Protein AF-A0A484WQB3-F1 (afdb_monomer)

pLDDT: mean 88.93, std 16.1, range [31.67, 98.62]

Solvent-accessible surface area (backbone atoms only — not comparable to full-atom values): 18004 Å² total; per-residue (Å²): 109,68,76,50,57,51,41,70,59,85,94,42,77,34,41,10,51,56,56,42,27,30,67,41,59,60,36,59,55,92,72,54,50,72,60,52,47,24,35,58,61,42,14,58,84,36,18,80,66,33,24,57,87,84,29,45,67,56,21,49,54,40,17,39,49,41,45,50,53,38,32,76,69,65,76,40,53,70,70,58,40,56,56,49,58,70,49,73,84,75,60,54,61,93,62,68,57,66,61,68,54,44,41,45,50,50,52,53,52,52,49,47,44,72,76,50,45,74,60,60,76,76,52,80,89,75,81,86,86,74,60,70,33,68,70,56,32,53,54,53,45,49,50,31,54,57,45,46,60,50,52,26,63,78,69,72,45,96,74,79,77,47,59,43,80,41,58,42,92,86,80,61,45,56,28,28,51,31,19,32,39,57,46,76,60,79,67,79,36,36,63,84,67,59,86,70,86,66,67,76,74,55,50,61,51,46,56,50,59,41,52,76,37,69,93,82,29,51,60,79,36,76,35,57,22,58,95,51,76,45,78,44,97,88,71,49,74,50,60,71,60,32,96,86,69,66,69,74,55,54,41,34,45,50,55,35,62,75,68,64,40,44,40,34,50,51,52,52,36,62,74,68,33,64,69,60,39,51,49,49,55,52,48,67,66,42,62,62,57,58,72,76,58,77,72,84,81,76,96,76,88,78,82,85,82,90,131

Foldseek 3Di:
DFAQFQEDDPPDTQGDQQSVCLQWALDGSVPDDLLLVLLSVLCSVPNPCLVCVVCVPSSLVSSLVSLVVCCVVVVDDPVVSVVSSPDGNNTDPRCRRCVDQQLVVVVVVVLCCVPPNCVVVVDPPDDDDALEAPVVAVVVLCCLQPVQVVCCVVVVNPDDWDWDWDADPPLRGTHYIAQISNRSDNDGRCNPPPDDDPPLVLLVLLLVLQVVCVVGADQFDKFAFDWDWDQDPVRDIDTDAFPVNDGPRIDGSNVCSVSSGDRRSVRSDVVSDVVSSVVSVVVVVCVVVVSSVPPDDDPDDDDDDDD

Organism: NCBI:txid69218

Radius of gyration: 30.1 Å; Cα contacts (8 Å, |Δi|>4): 374; chains: 1; bounding box: 77×36×84 Å

Secondary structure (DSSP, 8-state):
--S-EEEEETTEEEESHHHHHHHHHSS-GGG--HHHHHHHHHHTT-TTTT-TTT-HHHHHHHHHHHHHHHHHTTSS-HHHHHHHHHS---PPPTTSSS---HHHHHHHHHHHHHHHGGGGGS-SS--------HHHHHHHHHHHHHHHHHHHHHHT-S-----EEEE-TTT--EEEEE-SSSTT--S--HHHH-----GGGGHHHHHHHHHT-TTT--TT-EEEES---EE-TTS-EE----TT----EEEEHHHHHHTT-HHHHHHHHHHH-HHHHHHHHHHHHHHHHHHTT--------------

Structure (mmCIF, N/CA/C/O backbone):
data_AF-A0A484WQB3-F1
#
_entry.id   AF-A0A484WQB3-F1
#
loop_
_atom_site.group_PDB
_atom_site.id
_atom_site.type_symbol
_atom_site.label_atom_id
_atom_site.label_alt_id
_atom_site.label_comp_id
_atom_site.label_asym_id
_atom_site.label_entity_id
_atom_site.label_seq_id
_atom_site.pdbx_PDB_ins_code
_atom_site.Cartn_x
_atom_site.Cartn_y
_atom_site.Cartn_z
_atom_site.occupancy
_atom_site.B_iso_or_equiv
_atom_site.auth_seq_id
_atom_site.auth_comp_id
_atom_site.auth_asym_id
_atom_site.auth_atom_id
_atom_site.pdbx_PDB_model_num
ATOM 1 N N . MET A 1 1 ? -31.294 3.198 20.940 1.00 77.75 1 MET A N 1
ATOM 2 C CA . MET A 1 1 ? -29.989 2.494 20.883 1.00 77.75 1 MET A CA 1
ATOM 3 C C . MET A 1 1 ? -29.021 3.063 19.841 1.00 77.75 1 MET A C 1
ATOM 5 O O . MET A 1 1 ? -27.829 2.991 20.089 1.00 77.75 1 MET A O 1
ATOM 9 N N . ASN A 1 2 ? -29.477 3.653 18.726 1.00 84.25 2 ASN A N 1
ATOM 10 C CA . ASN A 1 2 ? -28.577 4.067 17.631 1.00 84.25 2 ASN A CA 1
ATOM 11 C C . ASN A 1 2 ? -28.122 5.542 17.655 1.00 84.25 2 ASN A C 1
ATOM 13 O O . ASN A 1 2 ? -27.162 5.882 16.982 1.00 84.25 2 ASN A O 1
ATOM 17 N N . GLU A 1 3 ? -28.755 6.410 18.448 1.00 83.56 3 GLU A N 1
ATOM 18 C CA . GLU A 1 3 ? -28.482 7.866 18.425 1.00 83.56 3 GLU A CA 1
ATOM 19 C C . GLU A 1 3 ? -27.675 8.374 19.627 1.00 83.56 3 GLU A C 1
ATOM 21 O O . GLU A 1 3 ? -27.216 9.520 19.662 1.00 83.56 3 GLU A O 1
ATOM 26 N N . VAL A 1 4 ? -27.518 7.516 20.636 1.00 90.69 4 VAL A N 1
ATOM 27 C CA . VAL A 1 4 ? -26.941 7.883 21.928 1.00 90.69 4 VAL A CA 1
ATOM 28 C C . VAL A 1 4 ? -25.463 8.199 21.759 1.00 90.69 4 VAL A C 1
ATOM 30 O O . VAL A 1 4 ? -24.714 7.370 21.249 1.00 90.69 4 VAL A O 1
ATOM 33 N N . TYR A 1 5 ? -25.044 9.378 22.209 1.00 92.06 5 TYR A N 1
ATOM 34 C CA . TYR A 1 5 ? -23.639 9.766 22.209 1.00 92.06 5 TYR A CA 1
ATOM 35 C C . TYR A 1 5 ? -22.850 8.909 23.204 1.00 92.06 5 TYR A C 1
ATOM 37 O O . TYR A 1 5 ? -23.146 8.903 24.399 1.00 92.06 5 TYR A O 1
ATOM 45 N N . LEU A 1 6 ? -21.860 8.175 22.698 1.00 92.75 6 LEU A N 1
ATOM 46 C CA . LEU A 1 6 ? -21.052 7.228 23.467 1.00 92.75 6 LEU A CA 1
ATOM 47 C C . LEU A 1 6 ? -19.553 7.522 23.381 1.00 92.75 6 LEU A C 1
ATOM 49 O O . LEU A 1 6 ? -18.793 6.962 24.159 1.00 92.75 6 LEU A O 1
ATOM 53 N N . GLY A 1 7 ? -19.103 8.430 22.518 1.00 89.62 7 GLY A N 1
ATOM 54 C CA . GLY A 1 7 ? -17.697 8.813 22.485 1.00 89.62 7 GLY A CA 1
ATOM 55 C C . GLY A 1 7 ? -17.348 9.769 21.359 1.00 89.62 7 GLY A C 1
ATOM 56 O O . GLY A 1 7 ? -18.211 10.232 20.622 1.00 89.62 7 GLY A O 1
ATOM 57 N N . GLN A 1 8 ? -16.053 10.030 21.217 1.00 85.94 8 GLN A N 1
ATOM 58 C CA . GLN A 1 8 ? -15.502 10.922 20.205 1.00 85.94 8 GLN A CA 1
ATOM 59 C C . GLN A 1 8 ? -14.284 10.271 19.548 1.00 85.94 8 GLN A C 1
ATOM 61 O O . GLN A 1 8 ? -13.369 9.831 20.249 1.00 85.94 8 GLN A O 1
ATOM 66 N N . SER A 1 9 ? -14.241 10.280 18.218 1.00 81.19 9 SER A N 1
ATOM 67 C CA . SER A 1 9 ? -13.093 9.868 17.413 1.00 81.19 9 SER A CA 1
ATOM 68 C C . SER A 1 9 ? -12.608 11.032 16.550 1.00 81.19 9 SER A C 1
ATOM 70 O O . SER A 1 9 ? -13.104 11.249 15.445 1.00 81.19 9 SER A O 1
ATOM 72 N N . GLY A 1 10 ? -11.638 11.796 17.064 1.00 76.75 10 GLY A N 1
ATOM 73 C CA . GLY A 1 10 ? -11.209 13.048 16.433 1.00 76.75 10 GLY A CA 1
ATOM 74 C C . GLY A 1 10 ? -12.370 14.040 16.396 1.00 76.75 10 GLY A C 1
ATOM 75 O O . GLY A 1 10 ? -12.970 14.317 17.434 1.00 76.75 10 GLY A O 1
ATOM 76 N N . ASP A 1 11 ? -12.735 14.497 15.205 1.00 75.25 11 ASP A N 1
ATOM 77 C CA . ASP A 1 11 ? -13.852 15.430 15.008 1.00 75.25 11 ASP A CA 1
ATOM 78 C C . ASP A 1 11 ? -15.212 14.725 14.864 1.00 75.25 11 ASP A C 1
ATOM 80 O O . ASP A 1 11 ? -16.251 15.378 14.859 1.00 75.25 11 ASP A O 1
ATOM 84 N N . ASN A 1 12 ? -15.230 13.387 14.808 1.00 79.88 12 ASN A N 1
ATOM 85 C CA . ASN A 1 12 ? -16.455 12.611 14.633 1.00 79.88 12 ASN A CA 1
ATOM 86 C C . ASN A 1 12 ? -17.018 12.101 15.960 1.00 79.88 12 ASN A C 1
ATOM 88 O O . ASN A 1 12 ? -16.314 11.501 16.778 1.00 79.88 12 ASN A O 1
ATOM 92 N N . GLU A 1 13 ? -18.324 12.269 16.132 1.00 87.38 13 GLU A N 1
ATOM 93 C CA . GLU A 1 13 ? -19.065 11.703 17.252 1.00 87.38 13 GLU A CA 1
ATOM 94 C C . GLU A 1 13 ? -19.308 10.204 17.038 1.00 87.38 13 GLU A C 1
ATOM 96 O O . GLU A 1 13 ? -19.758 9.766 15.979 1.00 87.38 13 GLU A O 1
ATOM 101 N N . ILE A 1 14 ? -19.060 9.405 18.071 1.00 89.25 14 ILE A N 1
ATOM 102 C CA . ILE A 1 14 ? -19.426 7.990 18.102 1.00 89.25 14 ILE A CA 1
ATOM 103 C C . ILE A 1 14 ? -20.799 7.888 18.757 1.00 89.25 14 ILE A C 1
ATOM 105 O O . ILE A 1 14 ? -20.938 8.030 19.976 1.00 89.25 14 ILE A O 1
ATOM 109 N N . ARG A 1 15 ? -21.823 7.666 17.929 1.00 91.56 15 ARG A N 1
ATOM 110 C CA . ARG A 1 15 ? -23.211 7.491 18.361 1.00 91.56 15 ARG A CA 1
ATOM 111 C C . ARG A 1 15 ? -23.683 6.062 18.131 1.00 91.56 15 ARG A C 1
ATOM 113 O O . ARG A 1 15 ? -23.347 5.432 17.132 1.00 91.56 15 ARG A O 1
ATOM 120 N N . GLY A 1 16 ? -24.493 5.585 19.065 1.00 93.12 16 GLY A N 1
ATOM 121 C CA . GLY A 1 16 ? -25.144 4.290 19.007 1.00 93.12 16 GLY A CA 1
ATOM 122 C C . GLY A 1 16 ? -24.291 3.128 19.509 1.00 93.12 16 GLY A C 1
ATOM 123 O O . GLY A 1 16 ? -23.074 3.083 19.326 1.00 93.12 16 GLY A O 1
ATOM 124 N N . PHE A 1 17 ? -24.952 2.160 20.146 1.00 94.62 17 PHE A N 1
ATOM 125 C CA . PHE A 1 17 ? -24.290 0.982 20.710 1.00 94.62 17 PHE A CA 1
ATOM 126 C C . PHE A 1 17 ? -23.557 0.125 19.665 1.00 94.62 17 PHE A C 1
ATOM 128 O O . PHE A 1 17 ? -22.433 -0.270 19.968 1.00 94.62 17 PHE A O 1
ATOM 135 N N . PRO A 1 18 ? -24.087 -0.129 18.448 1.00 91.19 18 PRO A N 1
ATOM 136 C CA . PRO A 1 18 ? -23.373 -0.935 17.454 1.00 91.19 18 PRO A CA 1
ATOM 137 C C . PRO A 1 18 ? -21.992 -0.368 17.099 1.00 91.19 18 PRO A C 1
ATOM 139 O O . PRO A 1 18 ? -20.987 -1.073 17.185 1.00 91.19 18 PRO A O 1
ATOM 142 N N . LEU A 1 19 ? -21.919 0.932 16.790 1.00 89.62 19 LEU A N 1
ATOM 143 C CA . LEU A 1 19 ? -20.655 1.588 16.452 1.00 89.62 19 LEU A CA 1
ATOM 144 C C . LEU A 1 19 ? -19.728 1.697 17.667 1.00 89.62 19 LEU A C 1
ATOM 146 O O . LEU A 1 19 ? -18.527 1.487 17.532 1.00 89.62 19 LEU A O 1
ATOM 150 N N . ALA A 1 20 ? -20.266 1.986 18.856 1.00 92.44 20 ALA A N 1
ATOM 151 C CA . ALA A 1 20 ? -19.470 2.044 20.079 1.00 92.44 20 ALA A CA 1
ATOM 152 C C . ALA A 1 20 ? -18.873 0.676 20.459 1.00 92.44 20 ALA A C 1
ATOM 154 O O . ALA A 1 20 ? -17.735 0.619 20.918 1.00 92.44 20 ALA A O 1
ATOM 155 N N . SER A 1 21 ? -19.603 -0.418 20.230 1.00 93.50 21 SER A N 1
ATOM 156 C CA . SER A 1 21 ? -19.135 -1.789 20.495 1.00 93.50 21 SER A CA 1
ATOM 157 C C . SER A 1 21 ? -17.903 -2.112 19.658 1.00 93.50 21 SER A C 1
ATOM 159 O O . SER A 1 21 ? -16.864 -2.504 20.195 1.00 93.50 21 SER A O 1
ATOM 161 N N . LEU A 1 22 ? -17.981 -1.822 18.357 1.00 89.62 22 LEU A N 1
ATOM 162 C CA . LEU A 1 22 ? -16.834 -1.920 17.466 1.00 89.62 22 LEU A CA 1
ATOM 163 C C . LEU A 1 22 ? -15.732 -0.967 17.923 1.00 89.62 22 LEU A C 1
ATOM 165 O O . LEU A 1 22 ? -14.623 -1.405 18.150 1.00 89.62 22 LEU A O 1
ATOM 169 N N . TYR A 1 23 ? -16.021 0.307 18.161 1.00 88.31 23 TYR A N 1
ATOM 170 C CA . TYR A 1 23 ? -15.002 1.305 18.490 1.00 88.31 23 TYR A CA 1
ATOM 171 C C . TYR A 1 23 ? -14.195 1.004 19.768 1.00 88.31 23 TYR A C 1
ATOM 173 O O . TYR A 1 23 ? -12.980 1.210 19.788 1.00 88.31 23 TYR A O 1
ATOM 181 N N . TYR A 1 24 ? -14.847 0.518 20.828 1.00 91.44 24 TYR A N 1
ATOM 182 C CA . TYR A 1 24 ? -14.201 0.261 22.119 1.00 91.44 24 TYR A CA 1
ATOM 183 C C . TYR A 1 24 ? -13.675 -1.168 22.277 1.00 91.44 24 TYR A C 1
ATOM 185 O O . TYR A 1 24 ? -12.684 -1.356 22.984 1.00 91.44 24 TYR A O 1
ATOM 193 N N . PHE A 1 25 ? -14.304 -2.166 21.648 1.00 92.56 25 PHE A N 1
ATOM 194 C CA . PHE A 1 25 ? -14.013 -3.585 21.905 1.00 92.56 25 PHE A CA 1
ATOM 195 C C . PHE A 1 25 ? -13.638 -4.397 20.663 1.00 92.56 25 PHE A C 1
ATOM 197 O O . PHE A 1 25 ? -13.066 -5.478 20.806 1.00 92.56 25 PHE A O 1
ATOM 204 N N . GLY A 1 26 ? -13.926 -3.895 19.459 1.00 88.56 26 GLY A N 1
ATOM 205 C CA . GLY A 1 26 ? -13.679 -4.612 18.202 1.00 88.56 26 GLY A CA 1
ATOM 206 C C . GLY A 1 26 ? -14.582 -5.795 17.976 1.00 88.56 26 GLY A C 1
ATOM 207 O O . GLY A 1 26 ? -14.174 -6.764 17.347 1.00 88.56 26 GLY A O 1
ATOM 208 N N . ARG A 1 27 ? -15.798 -5.717 18.517 1.00 89.94 27 ARG A N 1
ATOM 209 C CA . ARG A 1 27 ? -16.791 -6.778 18.418 1.00 89.94 27 ARG A CA 1
ATOM 210 C C . ARG A 1 27 ? -18.169 -6.202 18.105 1.00 89.94 27 ARG A C 1
ATOM 212 O O . ARG A 1 27 ? -18.460 -5.082 18.544 1.00 89.94 27 ARG A O 1
ATOM 219 N N . PRO A 1 28 ? -19.006 -6.936 17.354 1.00 92.00 28 PRO A N 1
ATOM 220 C CA . PRO A 1 28 ? -20.422 -6.623 17.207 1.00 92.00 28 PRO A CA 1
ATOM 221 C C . PRO A 1 28 ? -21.115 -6.481 18.568 1.00 92.00 28 PRO A C 1
ATOM 223 O O . PRO A 1 28 ? -20.691 -7.077 19.560 1.00 92.00 28 PRO A O 1
ATOM 226 N N . VAL A 1 29 ? -22.189 -5.688 18.627 1.00 94.25 29 VAL A N 1
ATOM 227 C CA . VAL A 1 29 ? -22.922 -5.435 19.883 1.00 94.25 29 VAL A CA 1
ATOM 228 C C . VAL A 1 29 ? -23.528 -6.720 20.458 1.00 94.25 29 VAL A C 1
ATOM 230 O O . VAL A 1 29 ? -23.636 -6.867 21.673 1.00 94.25 29 VAL A O 1
ATOM 233 N N . GLU A 1 30 ? -23.859 -7.667 19.584 1.00 95.00 30 GLU A N 1
ATOM 234 C CA . GLU A 1 30 ? -24.409 -8.985 19.896 1.00 95.00 30 GLU A CA 1
ATOM 235 C C . GLU A 1 30 ? -23.386 -9.914 20.573 1.00 95.00 30 GLU A C 1
ATOM 237 O O . GLU A 1 30 ? -23.772 -10.875 21.232 1.00 95.00 30 GLU A O 1
ATOM 242 N N . GLU A 1 31 ? -22.088 -9.620 20.447 1.00 95.50 31 GLU A N 1
ATOM 243 C CA . GLU A 1 31 ? -20.988 -10.415 21.011 1.00 95.50 31 GLU A CA 1
ATOM 244 C C . GLU A 1 31 ? -20.414 -9.825 22.310 1.00 95.50 31 GLU A C 1
ATOM 246 O O . GLU A 1 31 ? -19.440 -10.349 22.864 1.00 95.50 31 GLU A O 1
ATOM 251 N N . LEU A 1 32 ? -20.976 -8.717 22.804 1.00 96.38 32 LEU A N 1
ATOM 252 C CA . LEU A 1 32 ? -20.476 -8.073 24.014 1.00 96.38 32 LEU A CA 1
ATOM 253 C C . LEU A 1 32 ? -20.779 -8.892 25.266 1.00 96.38 32 LEU A C 1
ATOM 255 O O . LEU A 1 32 ? -21.916 -9.306 25.499 1.00 96.38 32 LEU A O 1
ATOM 259 N N . SER A 1 33 ? -19.779 -9.020 26.140 1.00 96.38 33 SER A N 1
ATOM 260 C CA . SER A 1 33 ? -19.981 -9.557 27.485 1.00 96.38 33 SER A CA 1
ATOM 261 C C . SER A 1 33 ? -20.772 -8.581 28.360 1.00 96.38 33 SER A C 1
ATOM 263 O O . SER A 1 33 ? -20.809 -7.373 28.116 1.00 96.38 33 SER A O 1
ATOM 265 N N . LEU A 1 34 ? -21.383 -9.087 29.434 1.00 96.88 34 LEU A N 1
ATOM 266 C CA . LEU A 1 34 ? -22.225 -8.267 30.307 1.00 96.88 34 LEU A CA 1
ATOM 267 C C . LEU A 1 34 ? -21.462 -7.094 30.956 1.00 96.88 34 LEU A C 1
ATOM 269 O O . LEU A 1 34 ? -22.015 -6.007 31.114 1.00 96.88 34 LEU A O 1
ATOM 273 N N . ASP A 1 35 ? -20.176 -7.267 31.277 1.00 97.50 35 ASP A N 1
ATOM 274 C CA . ASP A 1 35 ? -19.325 -6.186 31.787 1.00 97.50 35 ASP A CA 1
ATOM 275 C C . ASP A 1 35 ? -19.038 -5.096 30.735 1.00 97.50 35 ASP A C 1
ATOM 277 O O . ASP A 1 35 ? -19.009 -3.907 31.069 1.00 97.50 35 ASP A O 1
ATOM 281 N N . GLN A 1 36 ? -18.910 -5.471 29.460 1.00 97.44 36 GLN A N 1
ATOM 282 C CA . GLN A 1 36 ? -18.746 -4.535 28.344 1.00 97.44 36 GLN A CA 1
ATOM 283 C C . GLN A 1 36 ? -20.047 -3.777 28.055 1.00 97.44 36 GLN A C 1
ATOM 285 O O . GLN A 1 36 ? -20.031 -2.556 27.874 1.00 97.44 36 GLN A O 1
ATOM 290 N N . GLN A 1 37 ? -21.186 -4.475 28.088 1.00 97.38 37 GLN A N 1
ATOM 291 C CA . GLN A 1 37 ? -22.514 -3.863 27.982 1.00 97.38 37 GLN A CA 1
ATOM 292 C C . GLN A 1 37 ? -22.736 -2.846 29.112 1.00 97.38 37 GLN A C 1
ATOM 294 O O . GLN A 1 37 ? -23.132 -1.707 28.855 1.00 97.38 37 GLN A O 1
ATOM 299 N N . ALA A 1 38 ? -22.405 -3.217 30.354 1.00 97.62 38 ALA A N 1
ATOM 300 C CA . ALA A 1 38 ? -22.509 -2.337 31.514 1.00 97.62 38 ALA A CA 1
ATOM 301 C C . ALA A 1 38 ? -21.647 -1.072 31.372 1.00 97.62 38 ALA A C 1
ATOM 303 O O . ALA A 1 38 ? -22.072 0.009 31.789 1.00 97.62 38 ALA A O 1
ATOM 304 N N . LEU A 1 39 ? -20.465 -1.174 30.750 1.00 97.88 39 LEU A N 1
ATOM 305 C CA . LEU A 1 39 ? -19.621 -0.013 30.474 1.00 97.88 39 LEU A CA 1
ATOM 306 C C . LEU A 1 39 ? -20.303 0.943 29.486 1.00 97.88 39 LEU A C 1
ATOM 308 O O . LEU A 1 39 ? -20.453 2.126 29.801 1.00 97.88 39 LEU A O 1
ATOM 312 N N . LEU A 1 40 ? -20.764 0.442 28.333 1.00 97.00 40 LEU A N 1
ATOM 313 C CA . LEU A 1 40 ? -21.419 1.279 27.319 1.00 97.00 40 LEU A CA 1
ATOM 314 C C . LEU A 1 40 ? -22.696 1.933 27.858 1.00 97.00 40 LEU A C 1
ATOM 316 O O . LEU A 1 40 ? -22.910 3.127 27.654 1.00 97.00 40 LEU A O 1
ATOM 320 N N . VAL A 1 41 ? -23.519 1.190 28.603 1.00 97.00 41 VAL A N 1
ATOM 321 C CA . VAL A 1 41 ? -24.718 1.738 29.259 1.00 97.00 41 VAL A CA 1
ATOM 322 C C . VAL A 1 41 ? -24.333 2.798 30.295 1.00 97.00 41 VAL A C 1
ATOM 324 O O . VAL A 1 41 ? -24.947 3.864 30.363 1.00 97.00 41 VAL A O 1
ATOM 327 N N . GLY A 1 42 ? -23.279 2.555 31.077 1.00 96.31 42 GLY A N 1
ATOM 328 C CA . GLY A 1 42 ? -22.767 3.504 32.064 1.00 96.31 42 GLY A CA 1
ATOM 329 C C . GLY A 1 42 ? -22.316 4.830 31.449 1.00 96.31 42 GLY A C 1
ATOM 330 O O . GLY A 1 42 ? -22.549 5.890 32.047 1.00 96.31 42 GLY A O 1
ATOM 331 N N . MET A 1 43 ? -21.734 4.768 30.250 1.00 96.06 43 MET A N 1
ATOM 332 C CA . MET A 1 43 ? -21.248 5.912 29.481 1.00 96.06 43 MET A CA 1
ATOM 333 C C . MET A 1 43 ? -22.360 6.796 28.915 1.00 96.06 43 MET A C 1
ATOM 335 O O . MET A 1 43 ? -22.116 7.983 28.725 1.00 96.06 43 MET A O 1
ATOM 339 N N . VAL A 1 44 ? -23.587 6.295 28.742 1.00 95.00 44 VAL A N 1
ATOM 340 C CA . VAL A 1 44 ? -24.733 7.102 28.267 1.00 95.00 44 VAL A CA 1
ATOM 341 C C . VAL A 1 44 ? -24.959 8.352 29.125 1.00 95.00 44 VAL A C 1
ATOM 343 O O . VAL A 1 44 ? -25.304 9.409 28.605 1.00 95.00 44 VAL A O 1
ATOM 346 N N . LYS A 1 45 ? -24.716 8.267 30.442 1.00 92.25 45 LYS A N 1
ATOM 347 C CA . LYS A 1 45 ? -24.862 9.416 31.357 1.00 92.25 45 LYS A CA 1
ATOM 348 C C . LYS A 1 45 ? -23.814 10.512 31.111 1.00 92.25 45 LYS A C 1
ATOM 350 O O . LYS A 1 45 ? -24.031 11.658 31.488 1.00 92.25 45 LYS A O 1
ATOM 355 N N . GLY A 1 46 ? -22.667 10.168 30.534 1.00 93.06 46 GLY A N 1
ATOM 356 C CA . GLY A 1 46 ? -21.562 11.101 30.348 1.00 93.06 46 GLY A CA 1
ATOM 357 C C . GLY A 1 46 ? -20.398 10.467 29.602 1.00 93.06 46 GLY A C 1
ATOM 358 O O . GLY A 1 46 ? -19.390 10.125 30.217 1.00 93.06 46 GLY A O 1
ATOM 359 N N . ALA A 1 47 ? -20.522 10.343 28.281 1.00 92.06 47 ALA A N 1
ATOM 360 C CA . ALA A 1 47 ? -19.558 9.636 27.436 1.00 92.06 47 ALA A CA 1
ATOM 361 C C . ALA A 1 47 ? -18.134 10.212 27.513 1.00 92.06 47 ALA A C 1
ATOM 363 O O . ALA A 1 47 ? -17.155 9.470 27.486 1.00 92.06 47 ALA A O 1
ATOM 364 N N . SER A 1 48 ? -18.007 11.532 27.673 1.00 90.44 48 SER A N 1
ATOM 365 C CA . SER A 1 48 ? -16.708 12.202 27.807 1.00 90.44 48 SER A CA 1
ATOM 366 C C . SER A 1 48 ? -16.072 11.998 29.184 1.00 90.44 48 SER A C 1
ATOM 368 O O . SER A 1 48 ? -14.854 11.853 29.284 1.00 90.44 48 SER A O 1
ATOM 370 N N . ILE A 1 49 ? -16.882 11.983 30.249 1.00 94.50 49 ILE A N 1
ATOM 371 C CA . ILE A 1 49 ? -16.411 11.824 31.636 1.00 94.50 49 ILE A CA 1
ATOM 372 C C . ILE A 1 49 ? -16.027 10.369 31.890 1.00 94.50 49 ILE A C 1
ATOM 374 O O . ILE A 1 49 ? -14.956 10.104 32.428 1.00 94.50 49 ILE A O 1
ATOM 378 N N . TYR A 1 50 ? -16.862 9.433 31.448 1.00 96.44 50 TYR A N 1
ATOM 379 C CA . TYR A 1 50 ? -16.644 7.996 31.597 1.00 96.44 50 TYR A CA 1
ATOM 380 C C . TYR A 1 50 ? -15.871 7.391 30.421 1.00 96.44 50 TYR A C 1
ATOM 382 O O . TYR A 1 50 ? -15.933 6.186 30.198 1.00 96.44 50 TYR A O 1
ATOM 390 N N . ASN A 1 51 ? -15.135 8.214 29.668 1.00 93.94 51 ASN A N 1
ATOM 391 C CA . ASN A 1 51 ? -14.303 7.728 28.581 1.00 93.94 51 ASN A CA 1
ATOM 392 C C . ASN A 1 51 ? -13.189 6.820 29.147 1.00 93.94 51 ASN A C 1
ATOM 394 O O . ASN A 1 51 ? -12.372 7.296 29.941 1.00 93.94 51 ASN A O 1
ATOM 398 N N . PRO A 1 52 ? -13.108 5.546 28.731 1.00 94.62 52 PRO A N 1
ATOM 399 C CA . PRO A 1 52 ? -12.223 4.564 29.353 1.00 94.62 52 PRO A CA 1
ATOM 400 C C . PRO A 1 52 ? -10.736 4.781 29.039 1.00 94.62 52 PRO A C 1
ATOM 402 O O . PRO A 1 52 ? -9.891 4.319 29.799 1.00 94.62 52 PRO A O 1
ATOM 405 N N . TRP A 1 53 ? -10.394 5.518 27.975 1.00 92.38 53 TRP A N 1
ATOM 406 C CA . TRP A 1 53 ? -9.003 5.894 27.691 1.00 92.38 53 TRP A CA 1
ATOM 407 C C . TRP A 1 53 ? -8.565 7.129 28.474 1.00 92.38 53 TRP A C 1
ATOM 409 O O . TRP A 1 53 ? -7.413 7.220 28.885 1.00 92.38 53 TRP A O 1
ATOM 419 N N . ARG A 1 54 ? -9.473 8.091 28.676 1.00 91.88 54 ARG A N 1
ATOM 420 C CA . ARG A 1 54 ? -9.165 9.345 29.377 1.00 91.88 54 ARG A CA 1
ATOM 421 C C . ARG A 1 54 ? -9.230 9.186 30.895 1.00 91.88 54 ARG A C 1
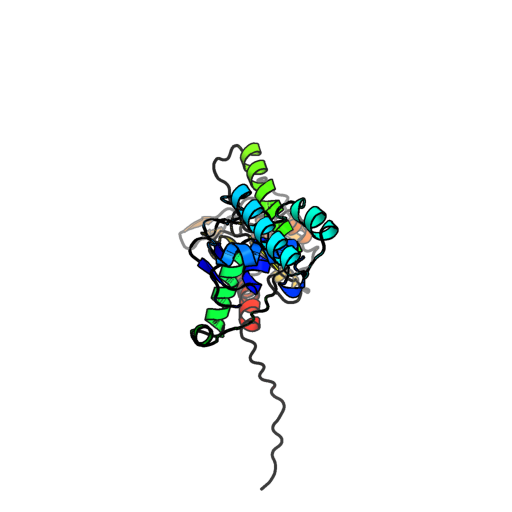ATOM 423 O O . ARG A 1 54 ? -8.336 9.649 31.590 1.00 91.88 54 ARG A O 1
ATOM 430 N N . ASN A 1 55 ? -10.283 8.537 31.391 1.00 95.75 55 ASN A N 1
ATOM 431 C CA . ASN A 1 55 ? -10.601 8.419 32.813 1.00 95.75 55 ASN A CA 1
ATOM 432 C C . ASN A 1 55 ? -10.930 6.958 33.189 1.00 95.75 55 ASN A C 1
ATOM 434 O O . ASN A 1 55 ? -12.055 6.669 33.610 1.00 95.75 55 ASN A O 1
ATOM 438 N N . PRO A 1 56 ? -9.973 6.016 33.071 1.00 96.56 56 PRO A N 1
ATOM 439 C CA . PRO A 1 56 ? -10.231 4.586 33.271 1.00 96.56 56 PRO A CA 1
ATOM 440 C C . PRO A 1 56 ? -10.796 4.261 34.659 1.00 96.56 56 PRO A C 1
ATOM 442 O O . PRO A 1 56 ? -11.677 3.418 34.777 1.00 96.56 56 PRO A O 1
ATOM 445 N N . LYS A 1 57 ? -10.351 4.958 35.712 1.00 97.56 57 LYS A N 1
ATOM 446 C CA . LYS A 1 57 ? -10.861 4.746 37.078 1.00 97.56 57 LYS A CA 1
ATOM 447 C C . LYS A 1 57 ? -12.352 5.088 37.195 1.00 97.56 57 LYS A C 1
ATOM 449 O O . LYS A 1 57 ? -13.134 4.251 37.629 1.00 97.56 57 LYS A O 1
ATOM 454 N N . LEU A 1 58 ? -12.756 6.269 36.716 1.00 97.69 58 LEU A N 1
ATOM 455 C CA . LEU A 1 58 ? -14.162 6.694 36.728 1.00 97.69 58 LEU A CA 1
ATOM 456 C C . LEU A 1 58 ? -15.035 5.800 35.844 1.00 97.69 58 LEU A C 1
ATOM 458 O O . LEU A 1 58 ? -16.173 5.503 36.199 1.00 97.69 58 LEU A O 1
ATOM 462 N N . ALA A 1 59 ? -14.515 5.367 34.695 1.00 97.81 59 ALA A N 1
ATOM 463 C CA . ALA A 1 59 ? -15.207 4.431 33.818 1.00 97.81 59 ALA A CA 1
ATOM 464 C C . ALA A 1 59 ? -15.439 3.073 34.510 1.00 97.81 59 ALA A C 1
ATOM 466 O O . ALA A 1 59 ? -16.540 2.527 34.439 1.00 97.81 59 ALA A O 1
ATOM 467 N N . LEU A 1 60 ? -14.435 2.563 35.232 1.00 98.19 60 LEU A N 1
ATOM 468 C CA . LEU A 1 60 ? -14.511 1.312 35.991 1.00 98.19 60 LEU A CA 1
ATOM 469 C C . LEU A 1 60 ? -15.544 1.395 37.119 1.00 98.19 60 LEU A C 1
ATOM 471 O O . LEU A 1 60 ? -16.416 0.534 37.225 1.00 98.19 60 LEU A O 1
ATOM 475 N N . GLU A 1 61 ? -15.494 2.461 37.917 1.00 98.00 61 GLU A N 1
ATOM 476 C CA . GLU A 1 61 ? -16.475 2.728 38.974 1.00 98.00 61 GLU A CA 1
ATOM 477 C C . GLU A 1 61 ? -17.891 2.831 38.401 1.00 98.00 61 GLU A C 1
ATOM 479 O O . GLU A 1 61 ? -18.836 2.243 38.932 1.00 98.00 61 GLU A O 1
ATOM 484 N N . ARG A 1 62 ? -18.046 3.526 37.268 1.00 98.12 62 ARG A N 1
ATOM 485 C CA . ARG A 1 62 ? -19.338 3.693 36.603 1.00 98.12 62 ARG A CA 1
ATOM 486 C C . ARG A 1 62 ? -19.895 2.376 36.070 1.00 98.12 62 ARG A C 1
ATOM 488 O O . ARG A 1 62 ? -21.084 2.124 36.253 1.00 98.12 62 ARG A O 1
ATOM 495 N N . ARG A 1 63 ? -19.065 1.539 35.444 1.00 98.38 63 ARG A N 1
ATOM 496 C CA . ARG A 1 63 ? -19.446 0.188 35.009 1.00 98.38 63 ARG A CA 1
ATOM 497 C C . ARG A 1 63 ? -19.876 -0.661 36.204 1.00 98.38 63 ARG A C 1
ATOM 499 O O . ARG A 1 63 ? -20.932 -1.284 36.159 1.00 98.38 63 ARG A O 1
ATOM 506 N N . ASN A 1 64 ? -19.093 -0.658 37.283 1.00 98.38 64 ASN A N 1
ATOM 507 C CA . ASN A 1 64 ? -19.388 -1.455 38.475 1.00 98.38 64 ASN A CA 1
ATOM 508 C C . ASN A 1 64 ? -20.675 -0.991 39.171 1.00 98.38 64 ASN A C 1
ATOM 510 O O . ASN A 1 64 ? -21.429 -1.820 39.675 1.00 98.38 64 ASN A O 1
ATOM 514 N N . LEU A 1 65 ? -20.992 0.306 39.119 1.00 98.19 65 LEU A N 1
ATOM 515 C CA . LEU A 1 65 ? -22.294 0.813 39.547 1.00 98.19 65 LEU A CA 1
ATOM 516 C C . LEU A 1 65 ? -23.441 0.234 38.705 1.00 98.19 65 LEU A C 1
ATOM 518 O O . LEU A 1 65 ? -24.454 -0.167 39.267 1.00 98.19 65 LEU A O 1
ATOM 522 N N . VAL A 1 66 ? -23.298 0.159 37.377 1.00 98.12 66 VAL A N 1
ATOM 523 C CA . VAL A 1 66 ? -24.320 -0.457 36.509 1.00 98.12 66 VAL A CA 1
ATOM 524 C C . VAL A 1 66 ? -24.484 -1.945 36.827 1.00 98.12 66 VAL A C 1
ATOM 526 O O . VAL A 1 66 ? -25.610 -2.405 36.984 1.00 98.12 66 VAL A O 1
ATOM 529 N N . LEU A 1 67 ? -23.383 -2.678 37.013 1.00 98.44 67 LEU A N 1
ATOM 530 C CA . LEU A 1 67 ? -23.426 -4.081 37.443 1.00 98.44 67 LEU A CA 1
ATOM 531 C C . LEU A 1 67 ? -24.140 -4.239 38.794 1.00 98.44 67 LEU A C 1
ATOM 533 O O . LEU A 1 67 ? -24.954 -5.144 38.958 1.00 98.44 67 LEU A O 1
ATOM 537 N N . ARG A 1 68 ? -23.901 -3.332 39.750 1.00 98.25 68 ARG A N 1
ATOM 538 C CA . ARG A 1 68 ? -24.586 -3.343 41.051 1.00 98.25 68 ARG A CA 1
ATOM 539 C C . ARG A 1 68 ? -26.090 -3.117 40.902 1.00 98.25 68 ARG A C 1
ATOM 541 O O . ARG A 1 68 ? -26.866 -3.771 41.589 1.00 98.25 68 ARG A O 1
ATOM 548 N N . LEU A 1 69 ? -26.506 -2.219 40.008 1.00 98.06 69 LEU A N 1
ATOM 549 C CA . LEU A 1 69 ? -27.926 -1.983 39.726 1.00 98.06 69 LEU A CA 1
ATOM 550 C C . LEU A 1 69 ? -28.596 -3.223 39.119 1.00 98.06 69 LEU A C 1
ATOM 552 O O . LEU A 1 69 ? -29.708 -3.559 39.518 1.00 98.06 69 LEU A O 1
ATOM 556 N N . LEU A 1 70 ? -27.915 -3.935 38.214 1.00 97.88 70 LEU A N 1
ATOM 557 C CA . LEU A 1 70 ? -28.408 -5.207 37.668 1.00 97.88 70 LEU A CA 1
ATOM 558 C C . LEU A 1 70 ? -28.567 -6.271 38.761 1.00 97.88 70 LEU A C 1
ATOM 560 O O . LEU A 1 70 ? -29.567 -6.986 38.783 1.00 97.88 70 LEU A O 1
ATOM 564 N N . GLN A 1 71 ? -27.615 -6.338 39.693 1.00 97.94 71 GLN A N 1
ATOM 565 C CA . GLN A 1 71 ? -27.664 -7.262 40.827 1.00 97.94 71 GLN A CA 1
ATOM 566 C C . GLN A 1 71 ? -28.833 -6.955 41.774 1.00 97.94 71 GLN A C 1
ATOM 568 O O . GLN A 1 71 ? -29.569 -7.855 42.167 1.00 97.94 71 GLN A O 1
ATOM 573 N N . GLN A 1 72 ? -29.063 -5.678 42.095 1.00 97.62 72 GLN A N 1
ATOM 574 C CA . GLN A 1 72 ? -30.198 -5.244 42.923 1.00 97.62 72 GLN A CA 1
ATOM 575 C C . GLN A 1 72 ? -31.556 -5.551 42.279 1.00 97.62 72 GLN A C 1
ATOM 577 O O . GLN A 1 72 ? -32.521 -5.828 42.986 1.00 97.62 72 GLN A O 1
ATOM 582 N N . GLN A 1 73 ? -31.624 -5.522 40.947 1.00 97.44 73 GLN A N 1
ATOM 583 C CA . GLN A 1 73 ? -32.808 -5.901 40.172 1.00 97.44 73 GLN A CA 1
ATOM 584 C C . GLN A 1 73 ? -32.914 -7.414 39.924 1.00 97.44 73 GLN A C 1
ATOM 586 O O . GLN A 1 73 ? -33.797 -7.837 39.186 1.00 97.44 73 GLN A O 1
ATOM 591 N N . GLN A 1 74 ? -32.033 -8.223 40.526 1.00 96.81 74 GLN A N 1
ATOM 592 C CA . GLN A 1 74 ? -32.019 -9.686 40.412 1.00 96.81 74 GLN A CA 1
ATOM 593 C C . GLN A 1 74 ? -31.797 -10.201 38.977 1.00 96.81 74 GLN A C 1
ATOM 595 O O . GLN A 1 74 ? -32.118 -11.345 38.668 1.00 96.81 74 GLN A O 1
ATOM 600 N N . VAL A 1 75 ? -31.215 -9.377 38.096 1.00 97.62 75 VAL A N 1
ATOM 601 C CA . VAL A 1 75 ? -30.808 -9.793 36.740 1.00 97.62 75 VAL A CA 1
ATOM 602 C C . VAL A 1 75 ? -29.534 -10.643 36.794 1.00 97.62 75 VAL A C 1
ATOM 604 O O . VAL A 1 75 ? -29.342 -11.528 35.965 1.00 97.62 75 VAL A O 1
ATOM 607 N N . ILE A 1 76 ? -28.669 -10.376 37.777 1.00 97.88 76 ILE A N 1
ATOM 608 C CA . ILE A 1 76 ? -27.468 -11.159 38.090 1.00 97.88 76 ILE A CA 1
ATOM 609 C C . ILE A 1 76 ? -27.398 -11.438 39.593 1.00 97.88 76 ILE A C 1
ATOM 611 O O . ILE A 1 76 ? -27.947 -10.676 40.390 1.00 97.88 76 ILE A O 1
ATOM 615 N N . ASP A 1 77 ? -26.698 -12.499 39.986 1.00 97.75 77 ASP A N 1
ATOM 616 C CA . ASP A 1 77 ? -26.446 -12.820 41.391 1.00 97.75 77 ASP A CA 1
ATOM 617 C C . ASP A 1 77 ? -25.175 -12.134 41.939 1.00 97.75 77 ASP A C 1
ATOM 619 O O . ASP A 1 77 ? -24.481 -11.375 41.252 1.00 97.75 77 ASP A O 1
ATOM 623 N N . GLN A 1 78 ? -24.904 -12.352 43.229 1.00 97.38 78 GLN A N 1
ATOM 624 C CA . GLN A 1 78 ? -23.755 -11.763 43.921 1.00 97.38 78 GLN A CA 1
ATOM 625 C C . GLN A 1 78 ? -22.421 -12.334 43.415 1.00 97.38 78 GLN A C 1
ATOM 627 O O . GLN A 1 78 ? -21.467 -11.576 43.253 1.00 97.38 78 GLN A O 1
ATOM 632 N N . GLU A 1 79 ? -22.364 -13.634 43.119 1.00 97.75 79 GLU A N 1
ATOM 633 C CA . GLU A 1 79 ? -21.150 -14.295 42.628 1.00 97.75 79 GLU A CA 1
ATOM 634 C C . GLU A 1 79 ? -20.735 -13.738 41.259 1.00 97.75 79 GLU A C 1
ATOM 636 O O . GLU A 1 79 ? -19.580 -13.351 41.050 1.00 97.75 79 GLU A O 1
ATOM 641 N N . LEU A 1 80 ? -21.695 -13.601 40.341 1.00 97.19 80 LEU A N 1
ATOM 642 C CA . LEU A 1 80 ? -21.467 -13.025 39.025 1.00 97.19 80 LEU A CA 1
ATOM 643 C C . LEU A 1 80 ? -21.122 -11.536 39.112 1.00 97.19 80 LEU A C 1
ATOM 645 O O . LEU A 1 80 ? -20.245 -11.073 38.381 1.00 97.19 80 LEU A O 1
ATOM 649 N N . TYR A 1 81 ? -21.753 -10.778 40.015 1.00 98.31 81 TYR A N 1
ATOM 650 C CA . TYR A 1 81 ? -21.368 -9.388 40.270 1.00 98.31 81 TYR A CA 1
ATOM 651 C C . TYR A 1 81 ? -19.899 -9.276 40.713 1.00 98.31 81 TYR A C 1
ATOM 653 O O . TYR A 1 81 ? -19.153 -8.469 40.148 1.00 98.31 81 TYR A O 1
ATOM 661 N N . ASP A 1 82 ? -19.463 -10.082 41.684 1.00 97.94 82 ASP A N 1
ATOM 662 C CA . ASP A 1 82 ? -18.091 -10.031 42.199 1.00 97.94 82 ASP A CA 1
ATOM 663 C C . ASP A 1 82 ? -17.084 -10.391 41.099 1.00 97.94 82 ASP A C 1
ATOM 665 O O . ASP A 1 82 ? -16.105 -9.668 40.891 1.00 97.94 82 ASP A O 1
ATOM 669 N N . MET A 1 83 ? -17.391 -11.416 40.297 1.00 97.88 83 MET A N 1
ATOM 670 C CA . MET A 1 83 ? -16.583 -11.800 39.140 1.00 97.88 83 MET A CA 1
ATOM 671 C C . MET A 1 83 ? -16.477 -10.671 38.101 1.00 97.88 83 MET A C 1
ATOM 673 O O . MET A 1 83 ? -15.374 -10.320 37.677 1.00 97.88 83 MET A O 1
ATOM 677 N N . LEU A 1 84 ? -17.604 -10.099 37.663 1.00 97.81 84 LEU A N 1
ATOM 678 C CA . LEU A 1 84 ? -17.624 -9.076 36.611 1.00 97.81 84 LEU A CA 1
ATOM 679 C C . LEU A 1 84 ? -17.026 -7.747 37.083 1.00 97.81 84 LEU A C 1
ATOM 681 O O . LEU A 1 84 ? -16.344 -7.070 36.312 1.00 97.81 84 LEU A O 1
ATOM 685 N N . SER A 1 85 ? -17.240 -7.374 38.346 1.00 97.12 85 SER A N 1
ATOM 686 C CA . SER A 1 85 ? -16.723 -6.122 38.904 1.00 97.12 85 SER A CA 1
ATOM 687 C C . SER A 1 85 ? -15.196 -6.120 39.046 1.00 97.12 85 SER A C 1
ATOM 689 O O . SER A 1 85 ? -14.582 -5.053 38.930 1.00 97.12 85 SER A O 1
ATOM 691 N N . ALA A 1 86 ? -14.589 -7.303 39.220 1.00 97.31 86 ALA A N 1
ATOM 692 C CA . ALA A 1 86 ? -13.143 -7.508 39.276 1.00 97.31 86 ALA A CA 1
ATOM 693 C C . ALA A 1 86 ? -12.459 -7.507 37.896 1.00 97.31 86 ALA A C 1
ATOM 695 O O . ALA A 1 86 ? -11.244 -7.313 37.814 1.00 97.31 86 ALA A O 1
ATOM 696 N N . ARG A 1 87 ? -13.202 -7.699 36.795 1.00 97.00 87 ARG A N 1
ATOM 697 C CA . ARG A 1 87 ? -12.614 -7.683 35.445 1.00 97.00 87 ARG A CA 1
ATOM 698 C C . ARG A 1 87 ? -12.073 -6.292 35.092 1.00 97.00 87 ARG A C 1
ATOM 700 O O . ARG A 1 87 ? -12.713 -5.287 35.423 1.00 97.00 87 ARG A O 1
ATOM 707 N N . PRO A 1 88 ? -10.950 -6.186 34.358 1.00 96.69 88 PRO A N 1
ATOM 708 C CA . PRO A 1 88 ? -10.524 -4.911 33.782 1.00 96.69 88 PRO A CA 1
ATOM 709 C C . PRO A 1 88 ? -11.553 -4.403 32.759 1.00 96.69 88 PRO A C 1
ATOM 711 O O . PRO A 1 88 ? -12.444 -5.139 32.346 1.00 96.69 88 PRO A O 1
ATOM 714 N N . LEU A 1 89 ? -11.437 -3.142 32.328 1.00 95.00 89 LEU A N 1
ATOM 715 C CA . LEU A 1 89 ? -12.374 -2.550 31.357 1.00 95.00 89 LEU A CA 1
ATOM 716 C C . LEU A 1 89 ? -12.397 -3.266 30.000 1.00 95.00 89 LEU A C 1
ATOM 718 O O . LEU A 1 89 ? -13.380 -3.140 29.283 1.00 95.00 89 LEU A O 1
ATOM 722 N N . GLY A 1 90 ? -11.320 -3.970 29.634 1.00 90.69 90 GLY A N 1
ATOM 723 C CA 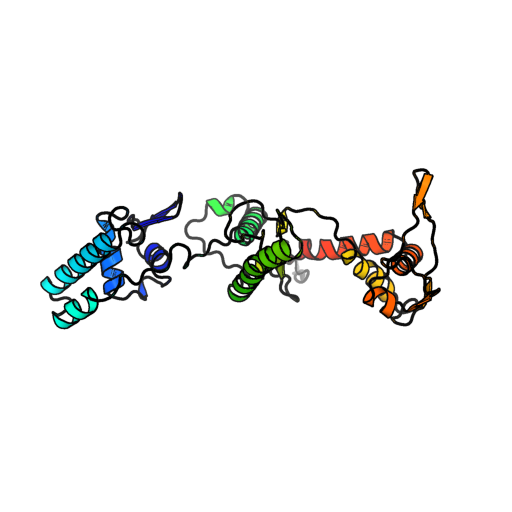. GLY A 1 90 ? -11.260 -4.764 28.404 1.00 90.69 90 GLY A CA 1
ATOM 724 C C . GLY A 1 90 ? -11.356 -3.951 27.109 1.00 90.69 90 GLY A C 1
ATOM 725 O O . GLY A 1 90 ? -11.612 -4.531 26.059 1.00 90.69 90 GLY A O 1
ATOM 726 N N . VAL A 1 91 ? -11.177 -2.627 27.176 1.00 91.69 91 VAL A N 1
ATOM 727 C CA . VAL A 1 91 ? -11.188 -1.756 25.997 1.00 91.69 91 VAL A CA 1
ATOM 728 C C . VAL A 1 91 ? -9.909 -1.934 25.198 1.00 91.69 91 VAL A C 1
ATOM 730 O O . VAL A 1 91 ? -8.814 -2.040 25.754 1.00 91.69 91 VAL A O 1
ATOM 733 N N . GLN A 1 92 ? -10.052 -1.938 23.883 1.00 87.25 92 GLN A N 1
ATOM 734 C CA . GLN A 1 92 ? -8.930 -2.022 22.967 1.00 87.25 92 GLN A CA 1
ATOM 735 C C . GLN A 1 92 ? -8.083 -0.742 23.039 1.00 87.25 92 GLN A C 1
ATOM 737 O O . GLN A 1 92 ? -8.603 0.332 23.385 1.00 87.25 92 GLN A O 1
ATOM 742 N N . PRO A 1 93 ? -6.778 -0.817 22.722 1.00 80.19 93 PRO A N 1
ATOM 743 C CA . PRO A 1 93 ? -5.940 0.366 22.609 1.00 80.19 93 PRO A CA 1
ATOM 744 C C . PRO A 1 93 ? -6.582 1.391 21.675 1.00 80.19 93 PRO A C 1
ATOM 746 O O . PRO A 1 93 ? -7.187 1.041 20.659 1.00 80.19 93 PRO A O 1
ATOM 749 N N . ARG A 1 94 ? -6.459 2.676 22.010 1.00 70.38 94 ARG A N 1
ATOM 750 C CA . ARG A 1 94 ? -7.013 3.746 21.179 1.00 70.38 94 ARG A CA 1
ATOM 751 C C . ARG A 1 94 ? -6.375 3.683 19.785 1.00 70.38 94 ARG A C 1
ATOM 753 O O . ARG A 1 94 ? -5.163 3.812 19.670 1.00 70.38 94 ARG A O 1
ATOM 760 N N . GLY A 1 95 ? -7.197 3.478 18.753 1.00 61.19 95 GLY A N 1
ATOM 761 C CA . GLY A 1 95 ? -6.745 3.271 17.368 1.00 61.19 95 GLY A CA 1
ATOM 762 C C . GLY A 1 95 ? -6.461 1.812 16.977 1.00 61.19 95 GLY A C 1
ATOM 763 O O . GLY A 1 95 ? -6.148 1.560 15.822 1.00 61.19 95 GLY A O 1
ATOM 764 N N . GLY A 1 96 ? -6.602 0.849 17.896 1.00 54.00 96 GLY A N 1
ATOM 765 C CA . GLY A 1 96 ? -6.303 -0.570 17.660 1.00 54.00 96 GLY A CA 1
ATOM 766 C C . GLY A 1 96 ? -7.433 -1.394 17.035 1.00 54.00 96 GLY A C 1
ATOM 767 O O . GLY A 1 96 ? -7.244 -2.579 16.799 1.00 54.00 96 GLY A O 1
ATOM 768 N N . VAL A 1 97 ? -8.608 -0.803 16.797 1.00 51.72 97 VAL A N 1
ATOM 769 C CA . VAL A 1 97 ? -9.797 -1.551 16.347 1.00 51.72 97 VAL A CA 1
ATOM 770 C C . VAL A 1 97 ? -10.248 -1.191 14.947 1.00 51.72 97 VAL A C 1
ATOM 772 O O . VAL A 1 97 ? -10.531 -2.048 14.120 1.00 51.72 97 VAL A O 1
ATOM 775 N N . ILE A 1 98 ? -10.306 0.108 14.690 1.00 57.91 98 ILE A N 1
ATOM 776 C CA . ILE A 1 98 ? -10.416 0.661 13.355 1.00 57.91 98 ILE A CA 1
ATOM 777 C C . ILE A 1 98 ? -9.110 1.412 13.199 1.00 57.91 98 ILE A C 1
ATOM 779 O O . ILE A 1 98 ? -9.027 2.586 13.562 1.00 57.91 98 ILE A O 1
ATOM 783 N N . SER A 1 99 ? -8.068 0.702 12.769 1.00 60.06 99 SER A N 1
ATOM 784 C CA . SER A 1 99 ? -6.870 1.383 12.299 1.00 60.06 99 SER A CA 1
ATOM 785 C C . SER A 1 99 ? -7.302 2.194 11.078 1.00 60.06 99 SER A C 1
ATOM 787 O O . SER A 1 99 ? -7.858 1.619 10.133 1.00 60.06 99 SER A O 1
ATOM 789 N N . PRO A 1 100 ? -7.171 3.530 11.105 1.00 71.69 100 PRO A N 1
ATOM 790 C CA . PRO A 1 100 ? -7.433 4.326 9.926 1.00 71.69 100 PRO A CA 1
ATOM 791 C C . PRO A 1 100 ? -6.593 3.783 8.774 1.00 71.69 100 PRO A C 1
ATOM 793 O O . PRO A 1 100 ? -5.415 3.498 8.947 1.00 71.69 100 PRO A O 1
ATOM 796 N N . GLN A 1 101 ? -7.202 3.679 7.597 1.00 88.50 101 GLN A N 1
ATOM 797 C CA . GLN A 1 101 ? -6.520 3.283 6.368 1.00 88.50 101 GLN A CA 1
ATOM 798 C C . GLN A 1 101 ? -6.528 4.466 5.396 1.00 88.50 101 GLN A C 1
ATOM 800 O O . GLN A 1 101 ? -7.268 4.439 4.410 1.00 88.50 101 GLN A O 1
ATOM 805 N N . PRO A 1 102 ? -5.810 5.579 5.674 1.00 90.62 102 PRO A N 1
ATOM 806 C CA . PRO A 1 102 ? -6.070 6.847 5.001 1.00 90.62 102 PRO A CA 1
ATOM 807 C C . PRO A 1 102 ? -5.782 6.775 3.502 1.00 90.62 102 PRO A C 1
ATOM 809 O O . PRO A 1 102 ? -6.578 7.273 2.706 1.00 90.62 102 PRO A O 1
ATOM 812 N N . ALA A 1 103 ? -4.680 6.118 3.126 1.00 94.69 103 ALA A N 1
ATOM 813 C CA . ALA A 1 103 ? -4.255 5.977 1.738 1.00 94.69 103 ALA A CA 1
ATOM 814 C C . ALA A 1 103 ? -5.247 5.130 0.923 1.00 94.69 103 ALA A C 1
ATOM 816 O O . ALA A 1 103 ? -5.737 5.584 -0.111 1.00 94.69 103 ALA A O 1
ATOM 817 N N . PHE A 1 104 ? -5.614 3.946 1.426 1.00 96.00 104 PHE A N 1
ATOM 818 C CA . PHE A 1 104 ? -6.600 3.080 0.776 1.00 96.00 104 PHE A CA 1
A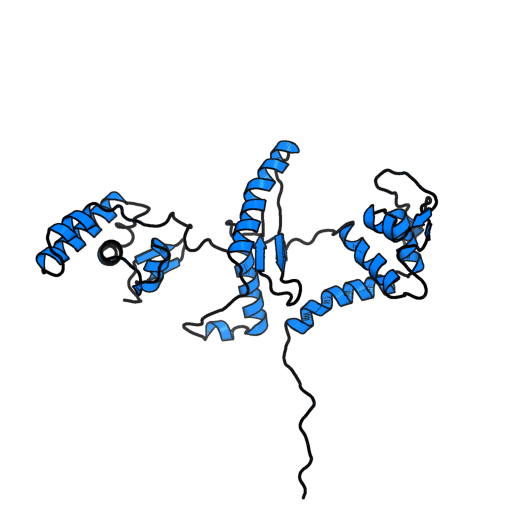TOM 819 C C . PHE A 1 104 ? -7.983 3.744 0.711 1.00 96.00 104 PHE A C 1
ATOM 821 O O . PHE A 1 104 ? -8.616 3.785 -0.340 1.00 96.00 104 PHE A O 1
ATOM 828 N N . MET A 1 105 ? -8.438 4.366 1.802 1.00 92.44 105 MET A N 1
ATOM 829 C CA . MET A 1 105 ? -9.732 5.055 1.828 1.00 92.44 105 MET A CA 1
ATOM 830 C C . MET A 1 105 ? -9.780 6.275 0.907 1.00 92.44 105 MET A C 1
ATOM 832 O O . MET A 1 105 ? -10.855 6.631 0.428 1.00 92.44 105 MET A O 1
ATOM 836 N N . GLN A 1 106 ? -8.651 6.935 0.635 1.00 93.00 106 GLN A N 1
ATOM 837 C CA . GLN A 1 106 ? -8.600 7.986 -0.378 1.00 93.00 106 GLN A CA 1
ATOM 838 C C . GLN A 1 106 ? -8.893 7.428 -1.776 1.00 93.00 106 GLN A C 1
ATOM 840 O O . GLN A 1 106 ? -9.685 8.028 -2.502 1.00 93.00 106 GLN A O 1
ATOM 845 N N . MET A 1 107 ? -8.313 6.276 -2.120 1.00 95.19 107 MET A N 1
ATOM 846 C CA . MET A 1 107 ? -8.593 5.578 -3.376 1.00 95.19 107 MET A CA 1
ATOM 847 C C . MET A 1 107 ? -10.071 5.189 -3.476 1.00 95.19 107 MET A C 1
ATOM 849 O O . MET A 1 107 ? -10.720 5.539 -4.458 1.00 95.19 107 MET A O 1
ATOM 853 N N . VAL A 1 108 ? -10.630 4.576 -2.424 1.00 93.62 108 VAL A N 1
ATOM 854 C CA . VAL A 1 108 ? -12.051 4.188 -2.372 1.00 93.62 108 VAL A CA 1
ATOM 855 C C . VAL A 1 108 ? -12.962 5.399 -2.585 1.00 93.62 108 VAL A C 1
ATOM 857 O O . VAL A 1 108 ? -13.886 5.345 -3.391 1.00 93.62 108 VAL A O 1
ATOM 860 N N . ARG A 1 109 ? -12.695 6.528 -1.912 1.00 90.19 109 ARG A N 1
ATOM 861 C CA . ARG A 1 109 ? -13.479 7.763 -2.101 1.00 90.19 109 ARG A CA 1
ATOM 862 C C . ARG A 1 109 ? -13.370 8.302 -3.527 1.00 90.19 109 ARG A C 1
ATOM 864 O O . ARG A 1 109 ? -14.377 8.734 -4.081 1.00 90.19 109 ARG A O 1
ATOM 871 N N . GLN A 1 110 ? -12.174 8.282 -4.117 1.00 91.38 110 GLN A N 1
ATOM 872 C CA . GLN A 1 110 ? -11.966 8.733 -5.492 1.00 91.38 110 GLN A CA 1
ATOM 873 C C . GLN A 1 110 ? -12.711 7.842 -6.496 1.00 91.38 110 GLN A C 1
ATOM 875 O O . GLN A 1 110 ? -13.326 8.359 -7.428 1.00 91.38 110 GLN A O 1
ATOM 880 N N . GLU A 1 111 ? -12.702 6.524 -6.295 1.00 92.62 111 GLU A N 1
ATOM 881 C CA . GLU A 1 111 ? -13.418 5.580 -7.154 1.00 92.62 111 GLU A CA 1
ATOM 882 C C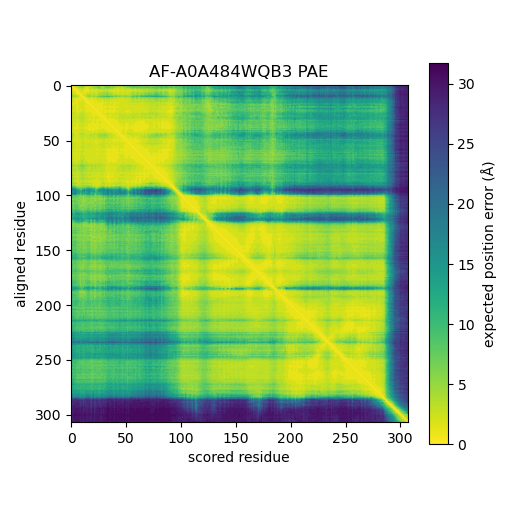 . GLU A 1 111 ? -14.939 5.721 -7.020 1.00 92.62 111 GLU A C 1
ATOM 884 O O . GLU A 1 111 ? -15.637 5.800 -8.032 1.00 92.62 111 GLU A O 1
ATOM 889 N N . LEU A 1 112 ? -15.460 5.843 -5.794 1.00 91.50 112 LEU A N 1
ATOM 890 C CA . LEU A 1 112 ? -16.884 6.097 -5.556 1.00 91.50 112 LEU A CA 1
ATOM 891 C C . LEU A 1 112 ? -17.341 7.394 -6.223 1.00 91.50 112 LEU A C 1
ATOM 893 O O . LEU A 1 112 ? -18.370 7.400 -6.895 1.00 91.50 112 LEU A O 1
ATOM 897 N N . GLN A 1 113 ? -16.557 8.470 -6.107 1.00 88.81 113 GLN A N 1
ATOM 898 C CA . GLN A 1 113 ? -16.857 9.728 -6.790 1.00 88.81 113 GLN A CA 1
ATOM 899 C C . GLN A 1 113 ? -16.843 9.557 -8.315 1.00 88.81 113 GLN A C 1
ATOM 901 O O . GLN A 1 113 ? -17.706 10.102 -8.996 1.00 88.81 113 GLN A O 1
ATOM 906 N N . SER A 1 114 ? -15.892 8.791 -8.860 1.00 90.38 114 SER A N 1
ATOM 907 C CA . SER A 1 114 ? -15.798 8.550 -10.303 1.00 90.38 114 SER A CA 1
ATOM 908 C C . SER A 1 114 ? -16.953 7.707 -10.847 1.00 90.38 114 SER A C 1
ATOM 910 O O . SER A 1 114 ? -17.360 7.924 -11.985 1.00 90.38 114 SER A O 1
ATOM 912 N N . LYS A 1 115 ? -17.449 6.728 -10.079 1.00 89.06 115 LYS A N 1
ATOM 913 C CA . LYS A 1 115 ? -18.481 5.779 -10.531 1.00 89.06 115 LYS A CA 1
ATOM 914 C C . LYS A 1 115 ? -19.904 6.241 -10.226 1.00 89.06 115 LYS A C 1
ATOM 916 O O . LYS A 1 115 ? -20.804 6.007 -11.024 1.00 89.06 115 LYS A O 1
ATOM 921 N N . LEU A 1 116 ? -20.119 6.872 -9.073 1.00 87.44 116 LEU A N 1
ATOM 922 C CA . LEU A 1 116 ? -21.451 7.229 -8.574 1.00 87.44 116 LEU A CA 1
ATOM 923 C C . LEU A 1 116 ? -21.705 8.742 -8.569 1.00 87.44 116 LEU A C 1
ATOM 925 O O . LEU A 1 116 ? -22.860 9.163 -8.476 1.00 87.44 116 LEU A O 1
ATOM 929 N N . GLY A 1 117 ? -20.659 9.564 -8.685 1.00 86.25 117 GLY A N 1
ATOM 930 C CA . GLY A 1 117 ? -20.777 11.015 -8.573 1.00 86.25 117 GLY A CA 1
ATOM 931 C C . GLY A 1 117 ? -21.401 11.427 -7.238 1.00 86.25 117 GLY A C 1
ATOM 932 O O . GLY A 1 117 ? -21.143 10.823 -6.196 1.00 86.25 117 GLY A O 1
ATOM 933 N N . ASP A 1 118 ? -22.267 12.439 -7.273 1.00 82.81 118 ASP A N 1
ATOM 934 C CA . ASP A 1 118 ? -22.938 12.943 -6.070 1.00 82.81 118 ASP A CA 1
ATOM 935 C C . ASP A 1 118 ? -24.068 12.043 -5.554 1.00 82.81 118 ASP A C 1
ATOM 937 O O . ASP A 1 118 ? -24.439 12.169 -4.388 1.00 82.81 118 ASP A O 1
ATOM 941 N N . LYS A 1 119 ? -24.549 11.073 -6.350 1.00 77.62 119 LYS A N 1
ATOM 942 C CA . LYS A 1 119 ? -25.630 10.153 -5.939 1.00 77.62 119 LYS A CA 1
ATOM 943 C C . LYS A 1 119 ? -25.276 9.339 -4.696 1.00 77.62 119 LYS A C 1
ATOM 945 O O . LYS A 1 119 ? -26.165 8.858 -4.007 1.00 77.62 119 LYS A O 1
ATOM 950 N N . VAL A 1 120 ? -23.985 9.185 -4.387 1.00 72.69 120 VAL A N 1
ATOM 951 C CA . VAL A 1 120 ? -23.539 8.481 -3.178 1.00 72.69 120 VAL A CA 1
ATOM 952 C C . VAL A 1 120 ? -23.961 9.206 -1.890 1.00 72.69 120 VAL A C 1
ATOM 954 O O . VAL A 1 120 ? -24.102 8.557 -0.859 1.00 72.69 120 VAL A O 1
ATOM 957 N N . LYS A 1 121 ? -24.174 10.531 -1.940 1.00 70.06 121 LYS A N 1
ATOM 958 C CA . LYS A 1 121 ? -24.575 11.354 -0.784 1.00 70.06 121 LYS A CA 1
ATOM 959 C C . LYS A 1 121 ? -26.063 11.229 -0.456 1.00 70.06 121 LYS A C 1
ATOM 961 O O . LYS A 1 121 ? -26.443 11.449 0.689 1.00 70.06 121 LYS A O 1
ATOM 966 N N . ASP A 1 122 ? -26.873 10.844 -1.439 1.00 74.81 122 ASP A N 1
ATOM 967 C CA . ASP A 1 122 ? -28.323 10.680 -1.284 1.00 74.81 122 ASP A CA 1
ATOM 968 C C . ASP A 1 122 ? -28.692 9.325 -0.662 1.00 74.81 122 ASP A C 1
ATOM 970 O O . ASP A 1 122 ? -29.830 9.095 -0.253 1.00 74.81 122 ASP A O 1
ATOM 974 N N . LEU A 1 123 ? -27.728 8.406 -0.580 1.00 69.69 123 LEU A N 1
ATOM 975 C CA . LEU A 1 123 ? -27.939 7.065 -0.065 1.00 69.69 123 LEU A CA 1
ATOM 976 C C . LEU A 1 123 ? -27.610 7.009 1.434 1.00 69.69 123 LEU A C 1
ATOM 978 O O . LEU A 1 123 ? -26.462 7.155 1.852 1.00 69.69 123 LEU A O 1
ATOM 982 N N . SER A 1 124 ? -28.625 6.743 2.254 1.00 75.44 124 SER A N 1
ATOM 983 C CA . SER A 1 124 ? -28.456 6.509 3.692 1.00 75.44 124 SER A CA 1
ATOM 984 C C . SER A 1 124 ? -28.212 5.025 3.982 1.00 75.44 124 SER A C 1
ATOM 986 O O . SER A 1 124 ? -28.867 4.156 3.411 1.00 75.44 124 SER A O 1
ATOM 988 N N . GLY A 1 125 ? -27.270 4.722 4.881 1.00 77.75 125 GLY A N 1
ATOM 989 C CA . GLY A 1 125 ? -27.009 3.351 5.344 1.00 77.75 125 GLY A CA 1
ATOM 990 C C . GLY A 1 125 ? -26.307 2.430 4.336 1.00 77.75 125 GLY A C 1
ATOM 991 O O . GLY A 1 125 ? -26.414 1.209 4.452 1.00 77.75 125 GLY A O 1
ATOM 992 N N . VAL A 1 126 ? -25.593 2.986 3.351 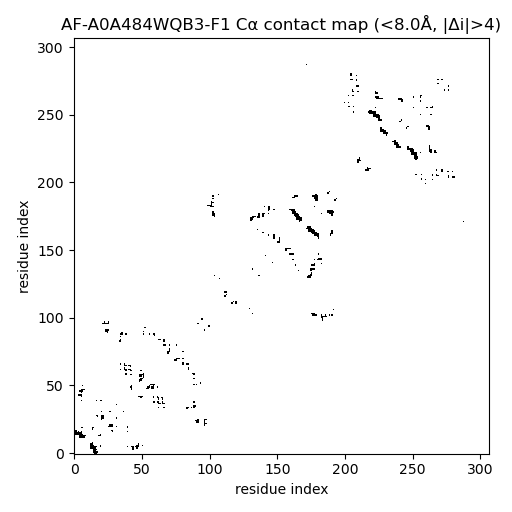1.00 84.44 126 VAL A N 1
ATOM 993 C CA . VAL A 1 126 ? -24.878 2.200 2.332 1.00 84.44 126 VAL A CA 1
ATOM 994 C C . VAL A 1 126 ? -23.797 1.325 2.957 1.00 84.44 126 VAL A C 1
ATOM 996 O O . VAL A 1 126 ? -23.005 1.776 3.784 1.00 84.44 126 VAL A O 1
ATOM 999 N N . LYS A 1 127 ? -23.723 0.077 2.492 1.00 84.94 127 LYS A N 1
ATOM 1000 C CA . LYS A 1 127 ? -22.617 -0.838 2.777 1.00 84.94 127 LYS A CA 1
ATOM 1001 C C . LYS A 1 127 ? -21.679 -0.871 1.577 1.00 84.94 127 LYS A C 1
ATOM 1003 O O . LYS A 1 127 ? -22.093 -1.245 0.484 1.00 84.94 127 LYS A O 1
ATOM 1008 N N . ILE A 1 128 ? -20.427 -0.475 1.790 1.00 87.06 128 ILE A N 1
ATOM 1009 C CA . ILE A 1 128 ? -19.381 -0.499 0.765 1.00 87.06 128 ILE A CA 1
ATOM 1010 C C . ILE A 1 128 ? -18.485 -1.700 1.051 1.00 87.06 128 ILE A C 1
ATOM 1012 O O . ILE A 1 128 ? -17.806 -1.740 2.076 1.00 87.06 128 ILE A O 1
ATOM 1016 N N . PHE A 1 129 ? -18.490 -2.669 0.142 1.00 92.06 129 PHE A N 1
ATOM 1017 C CA . PHE A 1 129 ? -17.560 -3.793 0.160 1.00 92.06 129 PHE A CA 1
ATOM 1018 C C . PHE A 1 129 ? -16.368 -3.438 -0.725 1.00 92.06 129 PHE A C 1
ATOM 1020 O O . PHE A 1 129 ? -16.548 -2.959 -1.843 1.00 92.06 129 PHE A O 1
ATOM 1027 N N . THR A 1 130 ? -15.158 -3.621 -0.205 1.00 94.81 130 THR A N 1
ATOM 1028 C CA . THR A 1 130 ? -13.916 -3.253 -0.897 1.00 94.81 130 THR A CA 1
ATOM 1029 C C . THR A 1 130 ? -13.027 -4.475 -1.073 1.00 94.81 130 THR A C 1
ATOM 1031 O O . THR A 1 130 ? -13.279 -5.526 -0.488 1.00 94.81 130 THR A O 1
ATOM 1034 N N . THR A 1 131 ? -11.965 -4.317 -1.853 1.00 96.88 131 THR A N 1
ATOM 1035 C CA . THR A 1 131 ? -10.952 -5.346 -2.116 1.00 96.88 131 THR A CA 1
ATOM 1036 C C . THR A 1 131 ? -9.858 -5.415 -1.048 1.00 96.88 131 THR A C 1
ATOM 1038 O O . THR A 1 131 ? -8.893 -6.161 -1.218 1.00 96.88 131 THR A O 1
ATOM 1041 N N . PHE A 1 132 ? -9.996 -4.622 0.021 1.00 96.12 132 PHE A N 1
ATOM 1042 C CA . PHE A 1 132 ? -9.035 -4.497 1.110 1.00 96.12 132 PHE A CA 1
ATOM 1043 C C . PHE A 1 132 ? -8.722 -5.851 1.750 1.00 96.12 132 PHE A C 1
ATOM 1045 O O . PHE A 1 132 ? -9.625 -6.587 2.147 1.00 96.12 132 PHE A O 1
ATOM 1052 N N . ASP A 1 133 ? -7.434 -6.133 1.900 1.00 96.12 133 ASP A N 1
ATOM 1053 C CA . ASP A 1 133 ? -6.917 -7.296 2.604 1.00 96.12 133 ASP A CA 1
ATOM 1054 C C . ASP A 1 133 ? -6.160 -6.815 3.846 1.00 96.12 133 ASP A C 1
ATOM 1056 O O . ASP A 1 133 ? -5.096 -6.196 3.749 1.00 96.12 133 ASP A O 1
ATOM 1060 N N . SER A 1 134 ? -6.714 -7.101 5.026 1.00 92.69 134 SER A N 1
ATOM 1061 C CA . SER A 1 134 ? -6.123 -6.679 6.296 1.00 92.69 134 SER A CA 1
ATOM 1062 C C . SER A 1 134 ? -4.753 -7.308 6.542 1.00 92.69 134 SER A C 1
ATOM 1064 O O . SER A 1 134 ? -3.872 -6.651 7.082 1.00 92.69 134 SER A O 1
ATOM 1066 N N . VAL A 1 135 ? -4.540 -8.555 6.110 1.00 95.62 135 VAL A N 1
ATOM 1067 C CA . VAL A 1 135 ? -3.268 -9.261 6.312 1.00 95.62 135 VAL A CA 1
ATOM 1068 C C . VAL A 1 135 ? -2.181 -8.639 5.440 1.00 95.62 135 VAL A C 1
ATOM 1070 O O . VAL A 1 135 ? -1.069 -8.388 5.912 1.00 95.62 135 VAL A O 1
ATOM 1073 N N . ALA A 1 136 ? -2.498 -8.354 4.176 1.00 97.00 136 ALA A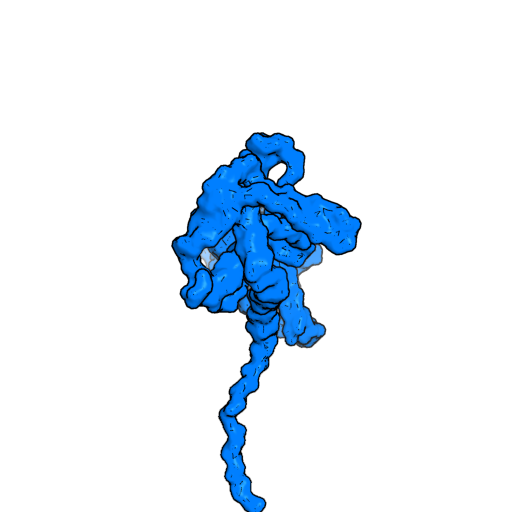 N 1
ATOM 1074 C CA . ALA A 1 136 ? -1.571 -7.685 3.271 1.00 97.00 136 ALA A CA 1
ATOM 1075 C C . ALA A 1 136 ? -1.256 -6.255 3.739 1.00 97.00 136 ALA A C 1
ATOM 1077 O O . ALA A 1 136 ? -0.099 -5.832 3.674 1.00 97.00 136 ALA A O 1
ATOM 1078 N N . GLN A 1 137 ? -2.262 -5.525 4.231 1.00 96.19 137 GLN A N 1
ATOM 1079 C CA . GLN A 1 137 ? -2.083 -4.170 4.745 1.00 96.19 137 GLN A CA 1
ATOM 1080 C C . GLN A 1 137 ? -1.179 -4.151 5.979 1.00 96.19 137 GLN A C 1
ATOM 1082 O O . GLN A 1 137 ? -0.192 -3.418 5.983 1.00 96.19 137 GLN A O 1
ATOM 1087 N N . ASP A 1 138 ? -1.445 -4.996 6.977 1.00 94.25 138 ASP A N 1
ATOM 1088 C CA . ASP A 1 138 ? -0.633 -5.072 8.197 1.00 94.25 138 ASP A CA 1
ATOM 1089 C C . ASP A 1 138 ? 0.833 -5.397 7.874 1.00 94.25 138 ASP A C 1
ATOM 1091 O O . ASP A 1 138 ? 1.758 -4.787 8.419 1.00 94.25 138 ASP A O 1
ATOM 1095 N N . ALA A 1 139 ? 1.069 -6.324 6.939 1.00 97.38 139 ALA A N 1
ATOM 1096 C CA . ALA A 1 139 ? 2.413 -6.665 6.485 1.00 97.38 139 ALA A CA 1
ATOM 1097 C C . ALA A 1 139 ? 3.110 -5.487 5.776 1.00 97.38 139 ALA A C 1
ATOM 1099 O O . ALA A 1 139 ? 4.289 -5.219 6.034 1.00 97.38 139 ALA A O 1
ATOM 1100 N N . ALA A 1 140 ? 2.394 -4.769 4.906 1.00 97.19 140 ALA A N 1
ATOM 1101 C CA . ALA A 1 140 ? 2.914 -3.612 4.181 1.00 97.19 140 ALA A CA 1
ATOM 1102 C C . ALA A 1 140 ? 3.249 -2.443 5.120 1.00 97.19 140 ALA A C 1
ATOM 1104 O O . ALA A 1 140 ? 4.317 -1.832 5.007 1.00 97.19 140 ALA A O 1
ATOM 1105 N N . GLU A 1 141 ? 2.364 -2.149 6.073 1.00 95.81 141 GLU A N 1
ATOM 1106 C CA . GLU A 1 141 ? 2.577 -1.110 7.078 1.00 95.81 141 GLU A CA 1
ATOM 1107 C C . GLU A 1 141 ? 3.760 -1.440 7.978 1.00 95.81 141 GLU A C 1
ATOM 1109 O O . GLU A 1 141 ? 4.638 -0.597 8.169 1.00 95.81 141 GLU A O 1
ATOM 1114 N N . LYS A 1 142 ? 3.837 -2.682 8.468 1.00 96.19 142 LYS A N 1
ATOM 1115 C CA . LYS A 1 142 ? 4.964 -3.145 9.278 1.00 96.19 142 LYS A CA 1
ATOM 1116 C C . LYS A 1 142 ? 6.289 -2.982 8.537 1.00 96.19 142 LYS A C 1
ATOM 1118 O O . LYS A 1 142 ? 7.242 -2.444 9.098 1.00 96.19 142 LYS A O 1
ATOM 1123 N N . ALA A 1 143 ? 6.344 -3.374 7.262 1.00 98.06 143 ALA A N 1
ATOM 1124 C CA . ALA A 1 143 ? 7.543 -3.217 6.442 1.00 98.06 143 ALA A CA 1
ATOM 1125 C C . ALA A 1 143 ? 7.966 -1.743 6.290 1.00 98.06 143 ALA A C 1
ATOM 1127 O O . ALA A 1 143 ? 9.160 -1.440 6.335 1.00 98.06 143 ALA A O 1
ATOM 1128 N N . ALA A 1 144 ? 7.011 -0.819 6.144 1.00 96.69 144 ALA A N 1
ATOM 1129 C CA . ALA A 1 144 ? 7.295 0.614 6.073 1.00 96.69 144 ALA A CA 1
ATOM 1130 C C . ALA A 1 144 ? 7.796 1.174 7.416 1.00 96.69 144 ALA A C 1
ATOM 1132 O O . ALA A 1 144 ? 8.845 1.824 7.456 1.00 96.69 144 ALA A O 1
ATOM 1133 N N . VAL A 1 145 ? 7.078 0.878 8.503 1.00 96.12 145 VAL A N 1
ATOM 1134 C CA . VAL A 1 145 ? 7.354 1.385 9.856 1.00 96.12 145 VAL A CA 1
ATOM 1135 C C . VAL A 1 145 ? 8.686 0.865 10.395 1.00 96.12 145 VAL A C 1
ATOM 1137 O O . VAL A 1 145 ? 9.429 1.619 11.016 1.00 96.12 145 VAL A O 1
ATOM 1140 N N . GLU A 1 146 ? 9.028 -0.398 10.139 1.00 97.50 146 GLU A N 1
ATOM 1141 C CA . GLU A 1 146 ? 10.291 -0.986 10.597 1.00 97.50 146 GLU A CA 1
ATOM 1142 C C . GLU A 1 146 ? 11.448 -0.690 9.628 1.00 97.50 146 GLU A C 1
ATOM 1144 O O . GLU A 1 146 ? 12.562 -0.372 10.053 1.00 97.50 146 GLU A O 1
ATOM 1149 N N . GLY A 1 147 ? 11.201 -0.754 8.316 1.00 98.12 147 GLY A N 1
ATOM 1150 C CA . GLY A 1 147 ? 12.246 -0.652 7.297 1.00 98.12 147 GLY A CA 1
ATOM 1151 C C . GLY A 1 147 ? 12.809 0.758 7.120 1.00 98.12 147 GLY A C 1
ATOM 1152 O O . GLY A 1 147 ? 14.025 0.930 6.980 1.00 98.12 147 GLY A O 1
ATOM 1153 N N . ILE A 1 148 ? 11.959 1.788 7.151 1.00 98.00 148 ILE A N 1
ATOM 1154 C CA . ILE A 1 148 ? 12.403 3.163 6.886 1.00 98.00 148 ILE A CA 1
ATOM 1155 C C . ILE A 1 148 ? 13.362 3.688 7.964 1.00 98.00 148 ILE A C 1
ATOM 1157 O O . ILE A 1 148 ? 14.428 4.191 7.592 1.00 98.00 148 ILE A O 1
ATOM 1161 N N . PRO A 1 149 ? 13.096 3.538 9.276 1.00 97.94 149 PRO A N 1
ATOM 1162 C CA . PRO A 1 149 ? 14.050 3.934 10.311 1.00 97.94 149 PRO A CA 1
ATOM 1163 C C . PRO A 1 149 ? 15.403 3.220 10.196 1.00 97.94 149 PRO A C 1
ATOM 1165 O O . PRO A 1 149 ? 16.449 3.848 10.389 1.00 97.94 149 PRO A O 1
ATOM 1168 N N . VAL A 1 150 ? 15.402 1.931 9.830 1.00 98.25 150 VAL A N 1
ATOM 1169 C CA . VAL A 1 150 ? 16.632 1.154 9.609 1.00 98.25 150 VAL A CA 1
ATOM 1170 C C . VAL A 1 150 ? 17.454 1.759 8.473 1.00 98.25 150 VAL A C 1
ATOM 1172 O O . VAL A 1 150 ? 18.642 2.036 8.659 1.00 98.25 150 VAL A O 1
ATOM 1175 N N . LEU A 1 151 ? 16.829 2.037 7.327 1.00 98.06 151 LEU A N 1
ATOM 1176 C CA . LEU A 1 151 ? 17.504 2.652 6.182 1.00 98.06 151 LEU A CA 1
ATOM 1177 C C . LEU A 1 151 ? 18.008 4.064 6.500 1.00 98.06 151 LEU A C 1
ATOM 1179 O O . LEU A 1 151 ? 19.155 4.386 6.175 1.00 98.06 151 LEU A O 1
ATOM 1183 N N . LYS A 1 152 ? 17.205 4.884 7.194 1.00 98.06 152 LYS A N 1
ATOM 1184 C CA . LYS A 1 152 ? 17.617 6.223 7.647 1.00 98.06 152 LYS A CA 1
ATOM 1185 C C . LYS A 1 152 ? 18.872 6.156 8.508 1.00 98.06 152 LYS A C 1
ATOM 1187 O O . LYS A 1 152 ? 19.825 6.890 8.256 1.00 98.06 152 LYS A O 1
ATOM 1192 N N . LYS A 1 153 ? 18.915 5.233 9.474 1.00 97.75 153 LYS A N 1
ATOM 1193 C CA . LYS A 1 153 ? 20.072 5.043 10.358 1.00 97.75 153 LYS A CA 1
ATOM 1194 C C . LYS A 1 153 ? 21.306 4.557 9.595 1.00 97.75 153 LYS A C 1
ATOM 1196 O O . LYS A 1 153 ? 22.381 5.128 9.757 1.00 97.75 153 LYS A O 1
ATOM 1201 N N . GLN A 1 154 ? 21.161 3.534 8.752 1.00 98.06 154 GLN A N 1
ATOM 1202 C CA . GLN A 1 154 ? 22.273 2.955 7.985 1.00 98.06 154 GLN A CA 1
ATOM 1203 C C . GLN A 1 154 ? 22.898 3.954 7.006 1.00 98.06 154 GLN A C 1
ATOM 1205 O O . GLN A 1 154 ? 24.113 3.965 6.818 1.00 98.06 154 GLN A O 1
ATOM 1210 N N . ARG A 1 155 ? 22.071 4.796 6.378 1.00 97.44 155 ARG A N 1
ATOM 1211 C CA . ARG A 1 155 ? 22.495 5.760 5.353 1.00 97.44 155 ARG A CA 1
ATOM 1212 C C . ARG A 1 155 ? 22.697 7.180 5.888 1.00 97.44 155 ARG A C 1
ATOM 1214 O O . ARG A 1 155 ? 23.060 8.053 5.110 1.00 97.44 155 ARG A O 1
ATOM 1221 N N . LYS A 1 156 ? 22.500 7.402 7.195 1.00 97.31 156 LYS A N 1
ATOM 1222 C CA . LYS A 1 156 ? 22.577 8.715 7.863 1.00 97.31 156 LYS A CA 1
ATOM 1223 C C . LYS A 1 156 ? 21.675 9.772 7.203 1.00 97.31 156 LYS A C 1
ATOM 1225 O O . LYS A 1 156 ? 22.104 10.896 6.960 1.00 97.31 156 LYS A O 1
ATOM 1230 N N . LEU A 1 157 ? 20.431 9.397 6.906 1.00 97.44 157 LEU A N 1
ATOM 1231 C CA . LEU A 1 157 ? 19.434 10.271 6.279 1.00 97.44 157 LEU A CA 1
ATOM 1232 C C . LEU A 1 157 ? 18.497 10.879 7.331 1.00 97.44 157 LEU A C 1
ATOM 1234 O O . LEU A 1 157 ? 17.979 10.169 8.198 1.00 97.44 157 LEU A O 1
ATOM 1238 N N . SER A 1 158 ? 18.247 12.184 7.228 1.00 95.00 158 SER A N 1
ATOM 1239 C CA . SER A 1 158 ? 17.283 12.928 8.056 1.00 95.00 158 SER A CA 1
ATOM 1240 C C . SER A 1 158 ? 15.835 12.596 7.711 1.00 95.00 158 SER A C 1
ATOM 1242 O O . SER A 1 158 ? 14.981 12.475 8.591 1.00 95.00 158 SER A O 1
ATOM 1244 N N . ASP A 1 159 ? 15.573 12.394 6.428 1.00 95.00 159 ASP A N 1
ATOM 1245 C CA . ASP A 1 159 ? 14.270 12.217 5.816 1.00 95.00 159 ASP A CA 1
ATOM 1246 C C . ASP A 1 159 ? 14.356 11.099 4.774 1.00 95.00 159 ASP A C 1
ATOM 1248 O O . ASP A 1 159 ? 15.288 11.010 3.976 1.00 95.00 159 ASP A O 1
ATOM 1252 N N . LEU A 1 160 ? 13.403 10.179 4.840 1.00 97.44 160 LEU A N 1
ATOM 1253 C CA . LEU A 1 160 ? 13.237 9.111 3.868 1.00 97.44 160 LEU A CA 1
ATOM 1254 C C . LEU A 1 160 ? 11.785 8.667 3.935 1.00 97.44 160 LEU A C 1
ATOM 1256 O O . LEU A 1 160 ? 11.216 8.567 5.020 1.00 97.44 160 LEU A O 1
ATOM 1260 N N . GLU A 1 161 ? 11.203 8.419 2.774 1.00 97.12 161 GLU A N 1
ATOM 1261 C CA . GLU A 1 161 ? 9.789 8.110 2.616 1.00 97.12 161 GLU A CA 1
ATOM 1262 C C . GLU A 1 161 ? 9.607 6.892 1.726 1.00 97.12 161 GLU A C 1
ATOM 1264 O O . GLU A 1 161 ? 10.508 6.518 0.973 1.00 97.12 161 GLU A O 1
ATOM 1269 N N . THR A 1 162 ? 8.422 6.297 1.798 1.00 97.56 162 THR A N 1
ATOM 1270 C CA . THR A 1 162 ? 8.066 5.124 1.002 1.00 97.56 162 THR A CA 1
ATOM 1271 C C . THR A 1 162 ? 6.635 5.205 0.495 1.00 97.56 162 THR A C 1
ATOM 1273 O O . THR A 1 162 ? 5.832 6.011 0.962 1.00 97.56 162 THR A O 1
ATOM 1276 N N . ALA A 1 163 ? 6.335 4.374 -0.491 1.00 97.69 163 ALA A N 1
ATOM 1277 C CA . ALA A 1 163 ? 4.988 4.075 -0.932 1.00 97.69 163 ALA A CA 1
ATOM 1278 C C . ALA A 1 163 ? 4.939 2.600 -1.328 1.00 97.69 163 ALA A C 1
ATOM 1280 O O . ALA A 1 163 ? 5.901 2.081 -1.898 1.00 97.69 163 ALA A O 1
ATOM 1281 N N . MET A 1 164 ? 3.824 1.935 -1.047 1.00 98.06 164 MET A N 1
ATOM 1282 C CA . MET A 1 164 ? 3.603 0.547 -1.441 1.00 98.06 164 MET A CA 1
ATOM 1283 C C . MET A 1 164 ? 2.186 0.391 -1.979 1.00 98.06 164 MET A C 1
ATOM 1285 O O . MET A 1 164 ? 1.242 0.939 -1.414 1.00 98.06 164 MET A O 1
ATOM 1289 N N . VAL A 1 165 ? 2.048 -0.363 -3.065 1.00 98.19 165 VAL A N 1
ATOM 1290 C CA . VAL A 1 165 ? 0.761 -0.778 -3.625 1.00 98.19 165 VAL A CA 1
ATOM 1291 C C . VAL A 1 165 ? 0.843 -2.275 -3.868 1.00 98.19 165 VAL A C 1
ATOM 1293 O O . VAL A 1 165 ? 1.778 -2.741 -4.518 1.00 98.19 165 VAL A O 1
ATOM 1296 N N . VAL A 1 166 ? -0.121 -3.018 -3.332 1.00 98.44 166 VAL A N 1
ATOM 1297 C CA . VAL A 1 166 ? -0.257 -4.459 -3.553 1.00 98.44 166 VAL A CA 1
ATOM 1298 C C . VAL A 1 166 ? -1.542 -4.688 -4.326 1.00 98.44 166 VAL A C 1
ATOM 1300 O O . VAL A 1 166 ? -2.609 -4.249 -3.896 1.00 98.44 166 VAL A O 1
ATOM 1303 N N . VAL A 1 167 ? -1.435 -5.377 -5.457 1.00 98.00 167 VAL A N 1
ATOM 1304 C CA . VAL A 1 167 ? -2.570 -5.709 -6.319 1.00 98.00 167 VAL A CA 1
ATOM 1305 C C . VAL A 1 167 ? -2.641 -7.206 -6.551 1.00 98.00 167 VAL A C 1
ATOM 1307 O O . VAL A 1 167 ? -1.624 -7.903 -6.557 1.00 98.00 167 VAL A O 1
ATOM 1310 N N . ASP A 1 168 ? -3.853 -7.690 -6.767 1.00 97.50 168 ASP A N 1
ATOM 1311 C CA . ASP A 1 168 ? -4.082 -9.022 -7.288 1.00 97.50 168 ASP A CA 1
ATOM 1312 C C . ASP A 1 168 ? -3.517 -9.142 -8.711 1.00 97.50 168 ASP A C 1
ATOM 1314 O O . ASP A 1 168 ? -3.779 -8.305 -9.577 1.00 97.50 168 ASP A O 1
ATOM 1318 N N . ARG A 1 169 ? -2.737 -10.195 -8.964 1.00 95.56 169 ARG A N 1
ATOM 1319 C CA . ARG A 1 169 ? -2.080 -10.423 -10.259 1.00 95.56 169 ARG A CA 1
ATOM 1320 C C . ARG A 1 169 ? -3.078 -10.657 -11.396 1.00 95.56 169 ARG A C 1
ATOM 1322 O O . ARG A 1 169 ? -2.763 -10.353 -12.545 1.00 95.56 169 ARG A O 1
ATOM 1329 N N . ASN A 1 170 ? -4.214 -11.277 -11.098 1.00 95.62 170 ASN A N 1
ATOM 1330 C CA . ASN A 1 170 ? -5.176 -11.744 -12.085 1.00 95.62 170 ASN A CA 1
ATOM 1331 C C . ASN A 1 170 ? -6.313 -10.743 -12.278 1.00 95.62 170 ASN A C 1
ATOM 1333 O O . ASN A 1 170 ? -6.717 -10.511 -13.415 1.00 95.62 170 ASN A O 1
ATOM 1337 N N . THR A 1 171 ? -6.818 -10.162 -11.190 1.00 95.50 171 THR A N 1
ATOM 1338 C CA . THR A 1 171 ? -7.982 -9.264 -11.225 1.00 95.50 171 THR A CA 1
ATOM 1339 C C . THR A 1 171 ? -7.602 -7.785 -11.230 1.00 95.50 171 THR A C 1
ATOM 1341 O O . THR A 1 171 ? -8.421 -6.952 -11.610 1.00 95.50 171 THR A O 1
ATOM 1344 N N . GLY A 1 172 ? -6.377 -7.438 -10.819 1.00 94.12 172 GLY A N 1
ATOM 1345 C CA . GLY A 1 172 ? -5.957 -6.046 -10.632 1.00 94.12 172 GLY A CA 1
ATOM 1346 C C . GLY A 1 172 ? -6.568 -5.374 -9.396 1.00 94.12 172 GLY A C 1
ATOM 1347 O O . GLY A 1 172 ? -6.364 -4.181 -9.186 1.00 94.12 172 GLY A O 1
ATOM 1348 N N . GLU A 1 173 ? -7.303 -6.117 -8.564 1.00 97.06 173 GLU A N 1
ATOM 1349 C CA . GLU A 1 173 ? -7.895 -5.606 -7.328 1.00 97.06 173 GLU A CA 1
ATOM 1350 C C . GLU A 1 173 ? -6.809 -5.114 -6.366 1.00 97.06 173 GLU A C 1
ATOM 1352 O O . GLU A 1 173 ? -5.867 -5.844 -6.050 1.00 97.06 173 GLU A O 1
ATOM 1357 N N . VAL A 1 174 ? -6.938 -3.885 -5.860 1.00 98.00 174 VAL A N 1
ATOM 1358 C CA . VAL A 1 174 ? -5.968 -3.347 -4.899 1.00 98.00 174 VAL A CA 1
ATOM 1359 C C . VAL A 1 174 ? -6.223 -3.963 -3.526 1.00 98.00 174 VAL A C 1
ATOM 1361 O O . VAL A 1 174 ? -7.296 -3.790 -2.954 1.00 98.00 174 VAL A O 1
ATOM 1364 N N . ARG A 1 175 ? -5.233 -4.677 -2.991 1.00 97.81 175 ARG A N 1
ATOM 1365 C CA . ARG A 1 175 ? -5.320 -5.404 -1.716 1.00 97.81 175 ARG A CA 1
ATOM 1366 C C . ARG A 1 175 ? -4.812 -4.574 -0.541 1.00 97.81 175 ARG A C 1
ATOM 1368 O O . ARG A 1 175 ? -5.423 -4.583 0.520 1.00 97.81 175 ARG A O 1
ATOM 1375 N N . ALA A 1 176 ? -3.723 -3.835 -0.747 1.00 98.00 176 ALA A N 1
ATOM 1376 C CA . ALA A 1 176 ? -3.104 -2.990 0.271 1.00 98.00 176 ALA A CA 1
ATOM 1377 C C . ALA A 1 176 ? -2.480 -1.734 -0.346 1.00 98.00 176 ALA A C 1
ATOM 1379 O O . ALA A 1 176 ? -2.028 -1.740 -1.497 1.00 98.00 176 ALA A O 1
ATOM 1380 N N . MET A 1 177 ? -2.437 -0.652 0.430 1.00 97.94 177 MET A N 1
ATOM 1381 C CA . MET A 1 177 ? -1.856 0.620 0.013 1.00 97.94 177 MET A CA 1
ATOM 1382 C C . MET A 1 177 ? -1.230 1.368 1.193 1.00 97.94 177 MET A C 1
ATOM 1384 O O . MET A 1 177 ? -1.902 1.712 2.165 1.00 97.94 177 MET A O 1
ATOM 1388 N N . VAL A 1 178 ? 0.050 1.710 1.053 1.00 97.44 178 VAL A N 1
ATOM 1389 C CA . VAL A 1 178 ? 0.814 2.524 2.005 1.00 97.44 178 VAL A CA 1
ATOM 1390 C C . VAL A 1 178 ? 1.263 3.807 1.314 1.00 97.44 178 VAL A C 1
ATOM 1392 O O . VAL A 1 178 ? 1.970 3.771 0.307 1.00 97.44 178 VAL A O 1
ATOM 1395 N N . GLY A 1 179 ? 0.853 4.953 1.860 1.00 96.50 179 GLY A N 1
ATOM 1396 C CA . GLY A 1 179 ? 1.123 6.278 1.288 1.00 96.50 179 GLY A CA 1
ATOM 1397 C C . GLY A 1 179 ? 2.364 6.999 1.834 1.00 96.50 179 GLY A C 1
ATOM 1398 O O . GLY A 1 179 ? 2.680 8.093 1.359 1.00 96.50 179 GLY A O 1
ATOM 1399 N N . GLY A 1 180 ? 3.052 6.432 2.827 1.00 96.25 180 GLY A N 1
ATOM 1400 C CA . GLY A 1 180 ? 4.183 7.068 3.507 1.00 96.25 180 GLY A CA 1
ATOM 1401 C C . GLY A 1 180 ? 4.871 6.150 4.517 1.00 96.25 180 GLY A C 1
ATOM 1402 O O . GLY A 1 180 ? 4.394 5.052 4.794 1.00 96.25 180 GLY A O 1
ATOM 1403 N N . ALA A 1 181 ? 5.985 6.619 5.081 1.00 95.44 181 ALA A N 1
ATOM 1404 C CA . ALA A 1 181 ? 6.720 5.931 6.148 1.00 95.44 181 ALA A CA 1
ATOM 1405 C C . ALA A 1 181 ? 5.946 5.849 7.477 1.00 95.44 181 ALA A C 1
ATOM 1407 O O . ALA A 1 181 ? 6.223 4.971 8.289 1.00 95.44 181 ALA A O 1
ATOM 1408 N N . GLU A 1 182 ? 4.971 6.739 7.677 1.00 92.56 182 GLU A N 1
ATOM 1409 C CA . GLU A 1 182 ? 4.017 6.732 8.789 1.00 92.56 182 GLU A CA 1
ATOM 1410 C C . GLU A 1 182 ? 2.605 6.456 8.233 1.00 92.56 182 GLU A C 1
ATOM 1412 O O . GLU A 1 182 ? 1.879 7.397 7.906 1.00 92.56 182 GLU A O 1
ATOM 1417 N N . PRO A 1 183 ? 2.192 5.183 8.074 1.00 89.62 183 PRO A N 1
ATOM 1418 C CA . PRO A 1 183 ? 0.975 4.832 7.328 1.00 89.62 183 PRO A CA 1
ATOM 1419 C C . PRO A 1 183 ? -0.322 5.368 7.948 1.00 89.62 183 PRO A C 1
ATOM 1421 O O . PRO A 1 183 ? -1.285 5.658 7.241 1.00 89.62 183 PRO A O 1
ATOM 1424 N N . GLN A 1 184 ? -0.320 5.542 9.270 1.00 83.56 184 GLN A N 1
ATOM 1425 C CA . GLN A 1 184 ? -1.459 6.017 10.056 1.00 83.56 184 GLN A CA 1
ATOM 1426 C C . GLN A 1 184 ? -1.667 7.539 9.947 1.00 83.56 184 GLN A C 1
ATOM 1428 O O . GLN A 1 184 ? -2.715 8.056 10.339 1.00 83.56 184 GLN A O 1
ATOM 1433 N N . PHE A 1 185 ? -0.690 8.276 9.405 1.00 79.12 185 PHE A N 1
ATOM 1434 C CA . PHE A 1 185 ? -0.820 9.707 9.165 1.00 79.12 185 PHE A CA 1
ATOM 1435 C C . PHE A 1 185 ? -1.699 9.971 7.935 1.00 79.12 185 PHE A C 1
ATOM 1437 O O . PHE A 1 185 ? -1.349 9.659 6.795 1.00 79.12 185 PHE A O 1
ATOM 1444 N N . ALA A 1 186 ? -2.856 10.595 8.160 1.00 73.88 186 ALA A N 1
ATOM 1445 C CA . ALA A 1 186 ? -3.771 11.000 7.101 1.00 73.88 186 ALA A CA 1
ATOM 1446 C C . ALA A 1 186 ? -3.294 12.303 6.435 1.00 73.88 186 ALA A C 1
ATOM 1448 O O . ALA A 1 186 ? -3.707 13.397 6.814 1.00 73.88 186 ALA A O 1
ATOM 1449 N N . GLY A 1 187 ? -2.419 12.179 5.436 1.00 84.81 187 GLY A N 1
ATOM 1450 C CA . GLY A 1 187 ? -1.881 13.315 4.687 1.00 84.81 187 GLY A CA 1
ATOM 1451 C C . GLY A 1 187 ? -1.616 13.001 3.217 1.00 84.81 187 GLY A C 1
ATOM 1452 O O . GLY A 1 187 ? -2.476 12.479 2.513 1.00 84.81 187 GLY A O 1
ATOM 1453 N N . TYR A 1 188 ? -0.425 13.359 2.737 1.00 93.50 188 TYR A N 1
ATOM 1454 C CA . TYR A 1 188 ? -0.037 13.173 1.339 1.00 93.50 188 TYR A CA 1
ATOM 1455 C C . TYR A 1 188 ? 0.155 11.689 0.997 1.00 93.50 188 TYR A C 1
ATOM 1457 O O . TYR A 1 188 ? 1.072 11.038 1.500 1.00 93.50 188 TYR A O 1
ATOM 1465 N N . ASN A 1 189 ? -0.688 11.160 0.109 1.00 95.75 189 ASN A N 1
ATOM 1466 C CA . ASN A 1 189 ? -0.660 9.760 -0.295 1.00 95.75 189 ASN A CA 1
ATOM 1467 C C . ASN A 1 189 ? 0.275 9.560 -1.490 1.00 95.75 189 ASN A C 1
ATOM 1469 O O . ASN A 1 189 ? -0.114 9.711 -2.654 1.00 95.75 189 ASN A O 1
ATOM 1473 N N . ARG A 1 190 ? 1.520 9.172 -1.209 1.00 97.44 190 ARG A N 1
ATOM 1474 C CA . ARG A 1 190 ? 2.549 8.981 -2.239 1.00 97.44 190 ARG A CA 1
ATOM 1475 C C . ARG A 1 190 ? 2.206 7.874 -3.232 1.00 97.44 190 ARG A C 1
ATOM 1477 O O . ARG A 1 190 ? 2.608 7.994 -4.384 1.00 97.44 190 ARG A O 1
ATOM 1484 N N . ALA A 1 191 ? 1.432 6.864 -2.832 1.00 96.94 191 ALA A N 1
ATOM 1485 C CA . ALA A 1 191 ? 1.028 5.771 -3.715 1.00 96.94 191 ALA A CA 1
ATOM 1486 C C . ALA A 1 191 ? 0.159 6.240 -4.894 1.00 96.94 191 ALA A C 1
ATOM 1488 O O . ALA A 1 191 ? 0.189 5.629 -5.956 1.00 96.94 191 ALA A O 1
ATOM 1489 N N . MET A 1 192 ? -0.581 7.342 -4.729 1.00 95.31 192 MET A N 1
ATOM 1490 C CA . MET A 1 192 ? -1.453 7.891 -5.775 1.00 95.31 192 MET A CA 1
ATOM 1491 C C . MET A 1 192 ? -0.952 9.220 -6.348 1.00 95.31 192 MET A C 1
ATOM 1493 O O . MET A 1 192 ? -1.246 9.562 -7.492 1.00 95.31 192 MET A O 1
ATOM 1497 N N . GLN A 1 193 ? -0.231 10.007 -5.546 1.00 94.69 193 GLN A N 1
ATOM 1498 C CA . GLN A 1 193 ? 0.036 11.415 -5.850 1.00 94.69 193 GLN A CA 1
ATOM 1499 C C . GLN A 1 193 ? 1.498 11.690 -6.222 1.00 94.69 193 GLN A C 1
ATOM 1501 O O . GLN A 1 193 ? 1.773 12.686 -6.898 1.00 94.69 193 GLN A O 1
ATOM 1506 N N . ALA A 1 194 ? 2.445 10.841 -5.807 1.00 95.25 194 ALA A N 1
ATOM 1507 C CA . ALA A 1 194 ? 3.864 11.094 -6.038 1.00 95.25 194 ALA A CA 1
ATOM 1508 C C . ALA A 1 194 ? 4.282 10.675 -7.453 1.00 95.25 194 ALA A C 1
ATOM 1510 O O . ALA A 1 194 ? 4.566 9.511 -7.725 1.00 95.25 194 ALA A O 1
ATOM 1511 N N . ARG A 1 195 ? 4.399 11.649 -8.361 1.00 94.94 195 ARG A N 1
ATOM 1512 C CA . ARG A 1 195 ? 5.000 11.425 -9.683 1.00 94.94 195 ARG A CA 1
ATOM 1513 C C . ARG A 1 195 ? 6.522 11.371 -9.561 1.00 94.94 195 ARG A C 1
ATOM 1515 O O . ARG A 1 195 ? 7.148 12.327 -9.103 1.00 94.94 195 ARG A O 1
ATOM 1522 N N . ARG A 1 196 ? 7.124 10.253 -9.970 1.00 94.62 196 ARG A N 1
ATOM 1523 C CA . ARG A 1 196 ? 8.572 10.005 -9.906 1.00 94.62 196 ARG A CA 1
ATOM 1524 C C . ARG A 1 196 ? 9.075 9.399 -11.212 1.00 94.62 196 ARG A C 1
ATOM 1526 O O . ARG A 1 196 ? 8.328 8.731 -11.920 1.00 94.62 196 ARG A O 1
ATOM 1533 N N . SER A 1 197 ? 10.356 9.618 -11.511 1.00 94.38 197 SER A N 1
ATOM 1534 C CA . SER A 1 197 ? 11.040 8.835 -12.543 1.00 94.38 197 SER A CA 1
ATOM 1535 C C . SER A 1 197 ? 11.079 7.372 -12.111 1.00 94.38 197 SER A C 1
ATOM 1537 O O . SER A 1 197 ? 11.492 7.076 -10.990 1.00 94.38 197 SER A O 1
ATOM 1539 N N . ILE A 1 198 ? 10.663 6.471 -13.001 1.00 93.75 198 ILE A N 1
ATOM 1540 C CA . ILE A 1 198 ? 10.658 5.026 -12.743 1.00 93.75 198 ILE A CA 1
ATOM 1541 C C . ILE A 1 198 ? 12.040 4.388 -12.975 1.00 93.75 198 ILE A C 1
ATOM 1543 O O . ILE A 1 198 ? 12.281 3.252 -12.578 1.00 93.75 198 ILE A O 1
ATOM 1547 N N . GLY A 1 199 ? 12.980 5.106 -13.602 1.00 94.62 199 GLY A N 1
ATOM 1548 C CA . GLY A 1 199 ? 14.330 4.602 -13.864 1.00 94.62 199 GLY A CA 1
ATOM 1549 C C . GLY A 1 199 ? 14.331 3.251 -14.594 1.00 94.62 199 GLY A C 1
ATOM 1550 O O . GLY A 1 199 ? 13.591 3.049 -15.557 1.00 94.62 199 GLY A O 1
ATOM 1551 N N . SER A 1 200 ? 15.147 2.306 -14.117 1.00 96.62 200 SER A N 1
ATOM 1552 C CA . SER A 1 200 ? 15.294 0.974 -14.726 1.00 96.62 200 SER A CA 1
ATOM 1553 C C . SER A 1 200 ? 14.022 0.112 -14.713 1.00 96.62 200 SER A C 1
ATOM 1555 O O . SER A 1 200 ? 13.979 -0.875 -15.445 1.00 96.62 200 SER A O 1
ATOM 1557 N N . LEU A 1 201 ? 12.966 0.489 -13.978 1.00 95.19 201 LEU A N 1
ATOM 1558 C CA . LEU A 1 201 ? 11.650 -0.166 -14.083 1.00 95.19 201 LEU A CA 1
ATOM 1559 C C . LEU A 1 201 ? 11.034 -0.027 -15.487 1.00 95.19 201 LEU A C 1
ATOM 1561 O O . LEU A 1 201 ? 10.140 -0.790 -15.831 1.00 95.19 201 LEU A O 1
ATOM 1565 N N . ALA A 1 202 ? 11.521 0.900 -16.321 1.00 93.56 202 ALA A N 1
ATOM 1566 C CA . ALA A 1 202 ? 11.095 1.026 -17.715 1.00 93.56 202 ALA A CA 1
ATOM 1567 C C . ALA A 1 202 ? 11.628 -0.096 -18.626 1.00 93.56 202 ALA A C 1
ATOM 1569 O O . ALA A 1 202 ? 11.054 -0.352 -19.684 1.00 93.56 202 ALA A O 1
ATOM 1570 N N . LYS A 1 203 ? 12.731 -0.763 -18.251 1.00 96.12 203 LYS A N 1
ATOM 1571 C CA . LYS A 1 203 ? 13.438 -1.702 -19.136 1.00 96.12 203 LYS A CA 1
ATOM 1572 C C . LYS A 1 203 ? 12.563 -2.867 -19.603 1.00 96.12 203 LYS A C 1
ATOM 1574 O O . LYS A 1 203 ? 12.545 -3.086 -20.813 1.00 96.12 203 LYS A O 1
ATOM 1579 N N . PRO A 1 204 ? 11.801 -3.572 -18.738 1.00 95.81 204 PRO A N 1
ATOM 1580 C CA . PRO A 1 204 ? 10.968 -4.697 -19.162 1.00 95.81 204 PRO A CA 1
ATOM 1581 C C . PRO A 1 204 ? 10.052 -4.393 -20.351 1.00 95.81 204 PRO A C 1
ATOM 1583 O O . PRO A 1 204 ? 9.857 -5.272 -21.181 1.00 95.81 204 PRO A O 1
ATOM 1586 N N . ALA A 1 205 ? 9.559 -3.159 -20.502 1.00 94.69 205 ALA A N 1
ATOM 1587 C CA . ALA A 1 205 ? 8.746 -2.775 -21.657 1.00 94.69 205 ALA A CA 1
ATOM 1588 C C . ALA A 1 205 ? 9.509 -2.910 -22.987 1.00 94.69 205 ALA A C 1
ATOM 1590 O O . ALA A 1 205 ? 8.970 -3.441 -23.957 1.00 94.69 205 ALA A O 1
ATOM 1591 N N . THR A 1 206 ? 10.779 -2.495 -23.030 1.00 96.75 206 THR A N 1
ATOM 1592 C CA . THR A 1 206 ? 11.646 -2.658 -24.207 1.00 96.75 206 THR A CA 1
ATOM 1593 C C . THR A 1 206 ? 11.874 -4.134 -24.527 1.00 96.75 206 THR A C 1
ATOM 1595 O O . THR A 1 206 ? 11.714 -4.553 -25.671 1.00 96.75 206 THR A O 1
ATOM 1598 N N . TYR A 1 207 ? 12.201 -4.944 -23.518 1.00 97.56 207 TYR A N 1
ATOM 1599 C CA . TYR A 1 207 ? 12.469 -6.374 -23.713 1.00 97.56 207 TYR A CA 1
ATOM 1600 C C . TYR A 1 207 ? 11.214 -7.147 -24.111 1.00 97.56 207 TYR A C 1
ATOM 1602 O O . TYR A 1 207 ? 11.276 -8.010 -24.979 1.00 97.56 207 TYR A O 1
ATOM 1610 N N . LEU A 1 208 ? 10.063 -6.811 -23.537 1.00 95.81 208 LEU A N 1
ATOM 1611 C CA . LEU A 1 208 ? 8.794 -7.415 -23.914 1.00 95.81 208 LEU A CA 1
ATOM 1612 C C . LEU A 1 208 ? 8.380 -7.014 -25.335 1.00 95.81 208 LEU A C 1
ATOM 1614 O O . LEU A 1 208 ? 7.939 -7.863 -26.100 1.00 95.81 208 LEU A O 1
ATOM 1618 N N . THR A 1 209 ? 8.622 -5.763 -25.740 1.00 95.75 209 THR A N 1
ATOM 1619 C CA . THR A 1 209 ? 8.422 -5.322 -27.134 1.00 95.75 209 THR A CA 1
ATOM 1620 C C . THR A 1 209 ? 9.279 -6.132 -28.116 1.00 95.75 209 THR A C 1
ATOM 1622 O O . THR A 1 209 ? 8.801 -6.485 -29.195 1.00 95.75 209 THR A O 1
ATOM 1625 N N . ALA A 1 210 ? 10.521 -6.467 -27.742 1.00 97.25 210 ALA A N 1
ATOM 1626 C CA . ALA A 1 210 ? 11.369 -7.364 -28.527 1.00 97.25 210 ALA A CA 1
ATOM 1627 C C . ALA A 1 210 ? 10.799 -8.788 -28.574 1.00 97.25 210 ALA A C 1
ATOM 1629 O O . ALA A 1 210 ? 10.586 -9.334 -29.652 1.00 97.25 210 ALA A O 1
ATOM 1630 N N . LEU A 1 211 ? 10.522 -9.384 -27.411 1.00 97.31 211 LEU A N 1
ATOM 1631 C CA . LEU A 1 211 ? 10.098 -10.784 -27.291 1.00 97.31 211 LEU A CA 1
ATOM 1632 C C . LEU A 1 211 ? 8.709 -11.060 -27.888 1.00 97.31 211 LEU A C 1
ATOM 1634 O O . LEU A 1 211 ? 8.428 -12.196 -28.262 1.00 97.31 211 LEU A O 1
ATOM 1638 N N . SER A 1 212 ? 7.879 -10.031 -28.069 1.00 95.88 212 SER A N 1
ATOM 1639 C CA . SER A 1 212 ? 6.639 -10.099 -28.855 1.00 95.88 212 SER A CA 1
ATOM 1640 C C . SER A 1 212 ? 6.871 -10.308 -30.361 1.00 95.88 212 SER A C 1
ATOM 1642 O O . SER A 1 212 ? 5.917 -10.508 -31.110 1.00 95.88 212 SER A O 1
ATOM 1644 N N . GLN A 1 213 ? 8.124 -10.287 -30.826 1.00 95.81 213 GLN A N 1
ATOM 1645 C CA . GLN A 1 213 ? 8.530 -10.577 -32.203 1.00 95.81 213 GLN A CA 1
ATOM 1646 C C . GLN A 1 213 ? 9.400 -11.850 -32.240 1.00 95.81 213 GLN A C 1
ATOM 1648 O O . GLN A 1 213 ? 10.606 -11.773 -32.496 1.00 95.81 213 GLN A O 1
ATOM 1653 N N . PRO A 1 214 ? 8.816 -13.046 -32.018 1.00 96.06 214 PRO A N 1
ATOM 1654 C CA . PRO A 1 214 ? 9.567 -14.288 -31.782 1.00 96.06 214 PRO A CA 1
ATOM 1655 C C . PRO A 1 214 ? 10.409 -14.753 -32.978 1.00 96.06 214 PRO A C 1
ATOM 1657 O O . PRO A 1 214 ? 11.332 -15.553 -32.823 1.00 96.06 214 PRO A O 1
ATOM 1660 N N . ASN A 1 215 ? 10.111 -14.250 -34.178 1.00 97.25 215 ASN A N 1
ATOM 1661 C CA . ASN A 1 215 ? 10.894 -14.524 -35.382 1.00 97.25 215 ASN A CA 1
ATOM 1662 C C . ASN A 1 215 ? 12.203 -13.719 -35.438 1.00 97.25 215 ASN A C 1
ATOM 1664 O O . ASN A 1 215 ? 13.105 -14.107 -36.175 1.00 97.25 215 ASN A O 1
ATOM 1668 N N . GLN A 1 216 ? 12.322 -12.638 -34.660 1.00 97.00 216 GLN A N 1
ATOM 1669 C CA . GLN A 1 216 ? 13.472 -11.728 -34.671 1.00 97.00 216 GLN A CA 1
ATOM 1670 C C . GLN A 1 216 ? 14.255 -11.760 -33.356 1.00 97.00 216 GLN A C 1
ATOM 1672 O O . GLN A 1 216 ? 15.483 -11.834 -33.371 1.00 97.00 216 GLN A O 1
ATOM 1677 N N . TYR A 1 217 ? 13.557 -11.752 -32.218 1.00 98.12 217 TYR A N 1
ATOM 1678 C CA . TYR A 1 217 ? 14.181 -11.680 -30.902 1.00 98.12 217 TYR A CA 1
ATOM 1679 C C . TYR A 1 217 ? 13.808 -12.887 -30.047 1.00 98.12 217 TYR A C 1
ATOM 1681 O O . TYR A 1 217 ? 12.648 -13.279 -29.936 1.00 98.12 217 TYR A O 1
ATOM 1689 N N . ARG A 1 218 ? 14.824 -13.464 -29.412 1.00 98.25 218 ARG A N 1
ATOM 1690 C CA . ARG A 1 218 ? 14.728 -14.541 -28.430 1.00 98.25 218 ARG A CA 1
ATOM 1691 C C . ARG A 1 218 ? 15.644 -14.213 -27.257 1.00 98.25 218 ARG A C 1
ATOM 1693 O O . ARG A 1 218 ? 16.468 -13.305 -27.323 1.00 98.25 218 ARG A O 1
ATOM 1700 N N . LEU A 1 219 ? 15.527 -14.981 -26.179 1.00 98.44 219 LEU A N 1
ATOM 1701 C CA . LEU A 1 219 ? 16.349 -14.793 -24.979 1.00 98.44 219 LEU A CA 1
ATOM 1702 C C . LEU A 1 219 ? 17.860 -14.867 -25.260 1.00 98.44 219 LEU A C 1
ATOM 1704 O O . LEU A 1 219 ? 18.634 -14.168 -24.613 1.00 98.44 219 LEU A O 1
ATOM 1708 N N . ASN A 1 220 ? 18.267 -15.652 -26.259 1.00 98.44 220 ASN A N 1
ATOM 1709 C CA . ASN A 1 220 ? 19.656 -15.803 -26.690 1.00 98.44 220 ASN A CA 1
ATOM 1710 C C . ASN A 1 220 ? 20.082 -14.839 -27.818 1.00 98.44 220 ASN A C 1
ATOM 1712 O O . ASN A 1 220 ? 21.158 -15.016 -28.384 1.00 98.44 220 ASN A O 1
ATOM 1716 N N . THR A 1 221 ? 19.265 -13.845 -28.186 1.00 98.56 221 THR A N 1
ATOM 1717 C CA . THR A 1 221 ? 19.655 -12.833 -29.181 1.00 98.56 221 THR A CA 1
ATOM 1718 C C . THR A 1 221 ? 20.797 -11.976 -28.638 1.00 98.56 221 THR A C 1
ATOM 1720 O O . THR A 1 221 ? 20.696 -11.442 -27.535 1.00 98.56 221 THR A O 1
ATOM 1723 N N . TRP A 1 222 ? 21.866 -11.816 -29.420 1.00 98.56 222 TRP A N 1
ATOM 1724 C CA . TRP A 1 222 ? 22.986 -10.936 -29.085 1.00 98.56 222 TRP A CA 1
ATOM 1725 C C . TRP A 1 222 ? 22.616 -9.461 -29.250 1.00 98.56 222 TRP A C 1
ATOM 1727 O O . TRP A 1 222 ? 22.003 -9.066 -30.241 1.00 98.56 222 TRP A O 1
ATOM 1737 N N . ILE A 1 223 ? 23.027 -8.644 -28.284 1.00 98.31 223 ILE A N 1
ATOM 1738 C CA . ILE A 1 223 ? 22.849 -7.195 -28.266 1.00 98.31 223 ILE A CA 1
ATOM 1739 C C . ILE A 1 223 ? 24.216 -6.553 -28.039 1.00 98.31 223 ILE A C 1
ATOM 1741 O O . ILE A 1 223 ? 24.961 -6.966 -27.151 1.00 98.31 223 ILE A O 1
ATOM 1745 N N . ALA A 1 224 ? 24.537 -5.530 -28.830 1.00 98.00 224 ALA A N 1
ATOM 1746 C CA . ALA A 1 224 ? 25.786 -4.794 -28.690 1.00 98.00 224 ALA A CA 1
ATOM 1747 C C . ALA A 1 224 ? 25.873 -4.070 -27.333 1.00 98.00 224 ALA A C 1
ATOM 1749 O O . ALA A 1 224 ? 24.932 -3.392 -26.910 1.00 98.00 224 ALA A O 1
ATOM 1750 N N . ASP A 1 225 ? 27.038 -4.170 -26.700 1.00 97.88 225 ASP A N 1
ATOM 1751 C CA . ASP A 1 225 ? 27.420 -3.498 -25.457 1.00 97.88 225 ASP A CA 1
ATOM 1752 C C . ASP A 1 225 ? 28.749 -2.765 -25.668 1.00 97.88 225 ASP A C 1
ATOM 1754 O O . ASP A 1 225 ? 29.812 -3.202 -25.227 1.00 97.88 225 ASP A O 1
ATOM 1758 N N . ALA A 1 226 ? 28.687 -1.671 -26.421 1.00 96.12 226 ALA A N 1
ATOM 1759 C CA . ALA A 1 226 ? 29.823 -0.827 -26.771 1.00 96.12 226 ALA A CA 1
ATOM 1760 C C . ALA A 1 226 ? 29.446 0.654 -26.587 1.00 96.12 226 ALA A C 1
ATOM 1762 O O . ALA A 1 226 ? 28.252 0.968 -26.602 1.00 96.12 226 ALA A O 1
ATOM 1763 N N . PRO A 1 227 ? 30.418 1.574 -26.426 1.00 95.50 227 PRO A N 1
ATOM 1764 C CA . PRO A 1 227 ? 30.129 2.997 -26.278 1.00 95.50 227 PRO A CA 1
ATOM 1765 C C . PRO A 1 227 ? 29.223 3.521 -27.396 1.00 95.50 227 PRO A C 1
ATOM 1767 O O . PRO A 1 227 ? 29.501 3.312 -28.577 1.00 95.50 227 PRO A O 1
ATOM 1770 N N . ILE A 1 228 ? 28.157 4.232 -27.021 1.00 94.12 228 ILE A N 1
ATOM 1771 C CA . ILE A 1 228 ? 27.221 4.846 -27.966 1.00 94.12 228 ILE A CA 1
ATOM 1772 C C . ILE A 1 228 ? 27.113 6.351 -27.750 1.00 94.12 228 ILE A C 1
ATOM 1774 O O . ILE A 1 228 ? 27.217 6.849 -26.629 1.00 94.12 228 ILE A O 1
ATOM 1778 N N . SER A 1 229 ? 26.870 7.064 -28.846 1.00 95.12 229 SER A N 1
ATOM 1779 C CA . SER A 1 229 ? 26.681 8.513 -28.874 1.00 95.12 229 SER A CA 1
ATOM 1780 C C . SER A 1 229 ? 25.519 8.840 -29.801 1.00 95.12 229 SER A C 1
ATOM 1782 O O . SER A 1 229 ? 25.599 8.633 -31.010 1.00 95.12 229 SER A O 1
ATOM 1784 N N . LEU A 1 230 ? 24.426 9.339 -29.228 1.00 93.44 230 LEU A N 1
ATOM 1785 C CA . LEU A 1 230 ? 23.188 9.638 -29.940 1.00 93.44 230 LEU A CA 1
ATOM 1786 C C . LEU A 1 230 ? 22.982 11.152 -29.997 1.00 93.44 230 LEU A C 1
ATOM 1788 O O . LEU A 1 230 ? 22.855 11.809 -28.963 1.00 93.44 230 LEU A O 1
ATOM 1792 N N . ARG A 1 231 ? 22.948 11.721 -31.206 1.00 94.56 231 ARG A N 1
ATOM 1793 C CA . ARG A 1 231 ? 22.684 13.152 -31.401 1.00 94.56 231 ARG A CA 1
ATOM 1794 C C . ARG A 1 231 ? 21.196 13.440 -31.212 1.00 94.56 231 ARG A C 1
ATOM 1796 O O . ARG A 1 231 ? 20.352 12.833 -31.864 1.00 94.56 231 ARG A O 1
ATOM 1803 N N . GLN A 1 232 ? 20.886 14.377 -30.329 1.00 93.31 232 GLN A N 1
ATOM 1804 C CA . GLN A 1 232 ? 19.528 14.804 -30.018 1.00 93.31 232 GLN A CA 1
ATOM 1805 C C . GLN A 1 232 ? 19.087 15.980 -30.914 1.00 93.31 232 GLN A C 1
ATOM 1807 O O . GLN A 1 232 ? 19.937 16.698 -31.450 1.00 93.31 232 GLN A O 1
ATOM 1812 N N . PRO A 1 233 ? 17.768 16.234 -31.054 1.00 91.56 233 PRO A N 1
ATOM 1813 C CA . PRO A 1 233 ? 17.245 17.337 -31.872 1.00 91.56 233 PRO A CA 1
ATOM 1814 C C . PRO A 1 233 ? 17.728 18.732 -31.449 1.00 91.56 233 PRO A C 1
ATOM 1816 O O . PRO A 1 233 ? 17.833 19.629 -32.276 1.00 91.56 233 PRO A O 1
ATOM 1819 N N . ASN A 1 234 ? 18.059 18.912 -30.168 1.00 92.88 234 ASN A N 1
ATOM 1820 C CA . ASN A 1 234 ? 18.617 20.151 -29.616 1.00 92.88 234 ASN A CA 1
ATOM 1821 C C . ASN A 1 234 ? 20.125 20.332 -29.913 1.00 92.88 234 ASN A C 1
ATOM 1823 O O . ASN A 1 234 ? 20.740 21.269 -29.414 1.00 92.88 234 ASN A O 1
ATOM 1827 N N . GLY A 1 235 ? 20.736 19.418 -30.675 1.00 93.38 235 GLY A N 1
ATOM 1828 C CA . GLY A 1 235 ? 22.156 19.434 -31.020 1.00 93.38 235 GLY A CA 1
ATOM 1829 C C . GLY A 1 235 ? 23.089 18.819 -29.974 1.00 93.38 235 GLY A C 1
ATOM 1830 O O . GLY A 1 235 ? 24.260 18.614 -30.287 1.00 93.38 235 GLY A O 1
ATOM 1831 N N . GLN A 1 236 ? 22.599 18.480 -28.777 1.00 96.06 236 GLN A N 1
ATOM 1832 C CA 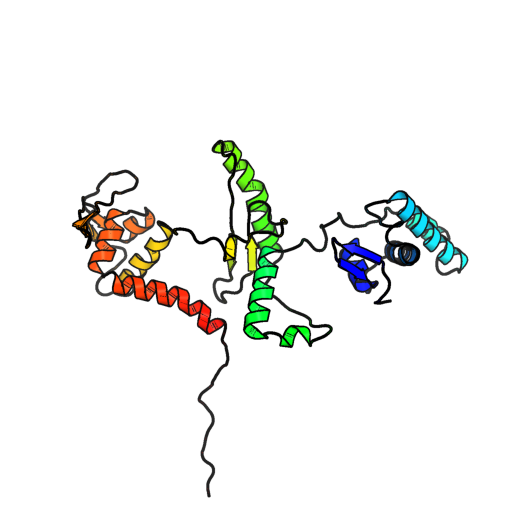. GLN A 1 236 ? 23.394 17.810 -27.746 1.00 96.06 236 GLN A CA 1
ATOM 1833 C C . GLN A 1 236 ? 23.634 16.338 -28.103 1.00 96.06 236 GLN A C 1
ATOM 1835 O O . GLN A 1 236 ? 22.852 15.714 -28.822 1.00 96.06 236 GLN A O 1
ATOM 1840 N N . VAL A 1 237 ? 24.725 15.771 -27.590 1.00 96.00 237 VAL A N 1
ATOM 1841 C CA . VAL A 1 237 ? 25.037 14.345 -27.736 1.00 96.00 237 VAL A CA 1
ATOM 1842 C C . VAL A 1 237 ? 24.762 13.648 -26.414 1.00 96.00 237 VAL A C 1
ATOM 1844 O O . VAL A 1 237 ? 25.283 14.042 -25.373 1.00 96.00 237 VAL A O 1
ATOM 1847 N N . TRP A 1 238 ? 23.942 12.603 -26.464 1.00 96.12 238 TRP A N 1
ATOM 1848 C CA . TRP A 1 238 ? 23.677 11.736 -25.329 1.00 96.12 238 TRP A CA 1
ATOM 1849 C C . TRP A 1 238 ? 24.496 10.455 -25.444 1.00 96.12 238 TRP A C 1
ATOM 1851 O O . TRP A 1 238 ? 24.320 9.681 -26.386 1.00 96.12 238 TRP A O 1
ATOM 1861 N N . SER A 1 239 ? 25.376 10.238 -24.468 1.00 95.81 239 SER A N 1
ATOM 1862 C CA . SER A 1 239 ? 26.256 9.070 -24.397 1.00 95.81 239 SER A CA 1
ATOM 1863 C C . SER A 1 239 ? 25.980 8.290 -23.107 1.00 95.81 239 SER A C 1
ATOM 1865 O O . SER A 1 239 ? 26.635 8.539 -22.089 1.00 95.81 239 SER A O 1
ATOM 1867 N N . PRO A 1 240 ? 24.964 7.406 -23.092 1.00 93.94 240 PRO A N 1
ATOM 1868 C CA . PRO A 1 240 ? 24.643 6.597 -21.921 1.00 93.94 240 PRO A CA 1
ATOM 1869 C C . PRO A 1 240 ? 25.786 5.643 -21.558 1.00 93.94 240 PRO A C 1
ATOM 1871 O O . PRO A 1 240 ? 26.559 5.207 -22.409 1.00 93.94 240 PRO A O 1
ATOM 1874 N N . GLN A 1 241 ? 25.859 5.307 -20.273 1.00 94.56 241 GLN A N 1
ATOM 1875 C CA . GLN A 1 241 ? 26.873 4.430 -19.692 1.00 94.56 241 GLN A CA 1
ATOM 1876 C C . GLN A 1 241 ? 26.192 3.321 -18.890 1.00 94.56 241 GLN A C 1
ATOM 1878 O O . GLN A 1 241 ? 25.117 3.537 -18.317 1.00 94.56 241 GLN A O 1
ATOM 1883 N N . ASN A 1 242 ? 26.824 2.150 -18.821 1.00 94.00 242 ASN A N 1
ATOM 1884 C CA . ASN A 1 242 ? 26.475 1.146 -17.818 1.00 94.00 242 ASN A CA 1
ATOM 1885 C C . ASN A 1 242 ? 26.794 1.680 -16.411 1.00 94.00 242 ASN A C 1
ATOM 1887 O O . ASN A 1 242 ? 27.547 2.644 -16.251 1.00 94.00 242 ASN A O 1
ATOM 1891 N N . ASP A 1 243 ? 26.172 1.100 -15.392 1.00 92.19 243 ASP A N 1
ATOM 1892 C CA . ASP A 1 243 ? 26.351 1.508 -13.996 1.00 92.19 243 ASP A CA 1
ATOM 1893 C C . ASP A 1 243 ? 27.801 1.326 -13.517 1.00 92.19 243 ASP A C 1
ATOM 1895 O O . ASP A 1 243 ? 28.331 2.189 -12.816 1.00 92.19 243 ASP A O 1
ATOM 1899 N N . ASP A 1 244 ? 28.460 0.263 -13.977 1.00 91.31 244 ASP A N 1
ATOM 1900 C CA . ASP A 1 244 ? 29.879 -0.037 -13.752 1.00 91.31 244 ASP A CA 1
ATOM 1901 C C . ASP A 1 244 ? 30.845 0.698 -14.703 1.00 91.31 244 ASP A C 1
ATOM 1903 O O . ASP A 1 244 ? 32.059 0.681 -14.483 1.00 91.31 244 ASP A O 1
ATOM 1907 N N . ARG A 1 245 ? 30.319 1.377 -15.734 1.00 92.75 245 ARG A N 1
ATOM 1908 C CA . ARG A 1 245 ? 31.072 2.037 -16.821 1.00 92.75 245 ARG A CA 1
ATOM 1909 C C . ARG A 1 245 ? 31.958 1.081 -17.635 1.00 92.75 245 ARG A C 1
ATOM 1911 O O . ARG A 1 245 ? 32.938 1.525 -18.235 1.00 92.75 245 ARG A O 1
ATOM 1918 N N . GLN A 1 246 ? 31.627 -0.209 -17.661 1.00 93.12 246 GLN A N 1
ATOM 1919 C CA . GLN A 1 246 ? 32.330 -1.227 -18.443 1.00 93.12 246 GLN A CA 1
ATOM 1920 C C . GLN A 1 246 ? 31.508 -1.670 -19.659 1.00 93.12 246 GLN A C 1
ATOM 1922 O O . GLN A 1 246 ? 30.297 -1.452 -19.732 1.00 93.12 246 GLN A O 1
ATOM 1927 N N . PHE A 1 247 ? 32.192 -2.285 -20.627 1.00 95.12 247 PHE A N 1
ATOM 1928 C CA . PHE A 1 247 ? 31.621 -2.740 -21.893 1.00 95.12 247 PHE A CA 1
ATOM 1929 C C . PHE A 1 247 ? 32.097 -4.156 -22.205 1.00 95.12 247 PHE A C 1
ATOM 1931 O O . PHE A 1 247 ? 33.296 -4.431 -22.198 1.00 95.12 247 PHE A O 1
ATOM 1938 N N . SER A 1 248 ? 31.153 -5.039 -22.508 1.00 94.06 248 SER A N 1
ATOM 1939 C CA . SER A 1 248 ? 31.394 -6.459 -22.795 1.00 94.06 248 SER A CA 1
ATOM 1940 C C . SER A 1 248 ? 31.504 -6.745 -24.301 1.00 94.06 248 SER A C 1
ATOM 1942 O O . SER A 1 248 ? 31.729 -7.882 -24.707 1.00 94.06 248 SER A O 1
ATOM 1944 N N . GLY A 1 249 ? 31.298 -5.732 -25.150 1.00 96.44 249 GLY A N 1
ATOM 1945 C CA . GLY A 1 249 ? 31.219 -5.852 -26.606 1.00 96.44 249 GLY A CA 1
ATOM 1946 C C . GLY A 1 249 ? 29.848 -6.341 -27.072 1.00 96.44 249 GLY A C 1
ATOM 1947 O O . GLY A 1 249 ? 29.174 -5.654 -27.840 1.00 96.44 249 GLY A O 1
ATOM 1948 N N . GLN A 1 250 ? 29.400 -7.493 -26.571 1.00 97.00 250 GLN A N 1
ATOM 1949 C CA . GLN A 1 250 ? 28.051 -8.017 -26.790 1.00 97.00 250 GLN A CA 1
ATOM 1950 C C . GLN A 1 250 ? 27.574 -8.849 -25.600 1.00 97.00 250 GLN A C 1
ATOM 1952 O O . GLN A 1 250 ? 28.375 -9.462 -24.897 1.00 97.00 250 GLN A O 1
ATOM 1957 N N . VAL A 1 251 ? 26.260 -8.895 -25.397 1.00 98.19 251 VAL A N 1
ATOM 1958 C CA . VAL A 1 251 ? 25.611 -9.689 -24.343 1.00 98.19 251 VAL A CA 1
ATOM 1959 C C . VAL A 1 251 ? 24.338 -10.332 -24.889 1.00 98.19 251 VAL A C 1
ATOM 1961 O O . VAL A 1 251 ? 23.756 -9.816 -25.846 1.00 98.19 251 VAL A O 1
ATOM 1964 N N . MET A 1 252 ? 23.869 -11.431 -24.297 1.00 98.62 252 MET A N 1
ATOM 1965 C CA . MET A 1 252 ? 22.556 -11.970 -24.661 1.00 98.62 252 MET A CA 1
ATOM 1966 C C . MET A 1 252 ? 21.429 -11.110 -24.079 1.00 98.62 252 MET A C 1
ATOM 1968 O O . MET A 1 252 ? 21.568 -10.510 -23.012 1.00 98.62 252 MET A O 1
ATOM 1972 N N . LEU A 1 253 ? 20.281 -11.091 -24.759 1.00 98.56 253 LEU A N 1
ATOM 1973 C CA . LEU A 1 253 ? 19.075 -10.377 -24.333 1.00 98.56 253 LEU A CA 1
ATOM 1974 C C . LEU A 1 253 ? 18.667 -10.742 -22.899 1.00 98.56 253 LEU A C 1
ATOM 1976 O O . LEU A 1 253 ? 18.327 -9.853 -22.115 1.00 98.56 253 LEU A O 1
ATOM 1980 N N . VAL A 1 254 ? 18.743 -12.028 -22.541 1.00 98.38 254 VAL A N 1
ATOM 1981 C CA . VAL A 1 254 ? 18.457 -12.507 -21.180 1.00 98.38 254 VAL A CA 1
ATOM 1982 C C . VAL A 1 254 ? 19.395 -11.897 -20.136 1.00 98.38 254 VAL A C 1
ATOM 1984 O O . VAL A 1 254 ? 18.929 -11.435 -19.093 1.00 98.38 254 VAL A O 1
ATOM 1987 N N . ASP A 1 255 ? 20.692 -11.814 -20.428 1.00 98.31 255 ASP A N 1
ATOM 1988 C CA . ASP A 1 255 ? 21.694 -11.285 -19.499 1.00 98.31 255 ASP A CA 1
ATOM 1989 C C . ASP A 1 255 ? 21.570 -9.769 -19.354 1.00 98.31 255 ASP A C 1
ATOM 1991 O O . ASP A 1 255 ? 21.681 -9.236 -18.248 1.00 98.31 255 ASP A O 1
ATOM 1995 N N . ALA A 1 256 ? 21.279 -9.075 -20.459 1.00 98.19 256 ALA A N 1
ATOM 1996 C CA . ALA A 1 256 ? 21.093 -7.630 -20.479 1.00 98.19 256 ALA A CA 1
ATOM 1997 C C . ALA A 1 256 ? 19.961 -7.181 -19.544 1.00 98.19 256 ALA A C 1
ATOM 1999 O O . ALA A 1 256 ? 20.139 -6.234 -18.773 1.00 98.19 256 ALA A O 1
ATOM 2000 N N . LEU A 1 257 ? 18.814 -7.874 -19.576 1.00 98.12 257 LEU A N 1
ATOM 2001 C CA . LEU A 1 257 ? 17.704 -7.588 -18.668 1.00 98.12 257 LEU A CA 1
ATOM 2002 C C . LEU A 1 257 ? 18.028 -8.021 -17.235 1.00 98.12 257 LEU A C 1
ATOM 2004 O O . LEU A 1 257 ? 17.813 -7.238 -16.311 1.00 98.12 257 LEU A O 1
ATOM 2008 N N . THR A 1 258 ? 18.585 -9.224 -17.055 1.00 97.94 258 THR A N 1
ATOM 2009 C CA . THR A 1 258 ? 18.929 -9.785 -15.734 1.00 97.94 258 THR A CA 1
ATOM 2010 C C . THR A 1 258 ? 19.875 -8.871 -14.958 1.00 97.94 258 THR A C 1
ATOM 2012 O O . THR A 1 258 ? 19.673 -8.623 -13.772 1.00 97.94 258 THR A O 1
ATOM 2015 N N . ARG A 1 259 ? 20.882 -8.314 -15.636 1.00 97.19 259 ARG A N 1
ATOM 2016 C CA . ARG A 1 259 ? 21.864 -7.393 -15.049 1.00 97.19 259 ARG A CA 1
ATOM 2017 C C . ARG A 1 259 ? 21.441 -5.929 -15.125 1.00 97.19 259 ARG A C 1
ATOM 2019 O O . ARG A 1 259 ? 22.188 -5.063 -14.690 1.00 97.19 259 ARG A O 1
ATOM 2026 N N . SER A 1 260 ? 20.263 -5.631 -15.677 1.00 97.38 260 SER A N 1
ATOM 2027 C CA . SER A 1 260 ? 19.784 -4.264 -15.888 1.00 97.38 260 SER A CA 1
ATOM 2028 C C . SER A 1 260 ? 20.833 -3.397 -16.601 1.00 97.38 260 SER A C 1
ATOM 2030 O O . SER A 1 260 ? 21.134 -2.284 -16.176 1.00 97.38 260 SER A O 1
ATOM 2032 N N . MET A 1 261 ? 21.387 -3.867 -17.718 1.00 97.88 261 MET A N 1
ATOM 2033 C CA . MET A 1 261 ? 22.420 -3.125 -18.449 1.00 97.88 261 MET A CA 1
ATOM 2034 C C . MET A 1 261 ? 21.807 -1.948 -19.216 1.00 97.88 261 MET A C 1
ATOM 2036 O O . MET A 1 261 ? 20.738 -2.068 -19.821 1.00 97.88 261 MET A O 1
ATOM 2040 N N . ASN A 1 262 ? 22.444 -0.777 -19.172 1.00 97.56 262 ASN A N 1
ATOM 2041 C CA . ASN A 1 262 ? 21.889 0.440 -19.771 1.00 97.56 262 ASN A CA 1
ATOM 2042 C C . ASN A 1 262 ? 22.115 0.462 -21.283 1.00 97.56 262 ASN A C 1
ATOM 2044 O O . ASN A 1 262 ? 21.165 0.635 -22.043 1.00 97.56 262 ASN A O 1
ATOM 2048 N N . VAL A 1 263 ? 23.357 0.251 -21.713 1.00 98.00 263 VAL A N 1
ATOM 2049 C CA . VAL A 1 263 ? 23.776 0.396 -23.112 1.00 98.00 263 VAL A CA 1
ATOM 2050 C C . VAL A 1 263 ? 23.097 -0.633 -24.029 1.00 98.00 263 VAL A C 1
ATOM 2052 O O . VAL A 1 263 ? 22.481 -0.208 -25.010 1.00 98.00 263 VAL A O 1
ATOM 2055 N N . PRO A 1 264 ? 23.053 -1.941 -23.694 1.00 98.25 264 PRO A N 1
ATOM 2056 C CA . PRO A 1 264 ? 22.298 -2.918 -24.478 1.00 98.25 264 PRO A CA 1
ATOM 2057 C C . PRO A 1 264 ? 20.807 -2.583 -24.560 1.00 98.25 264 PRO A C 1
ATOM 2059 O O . PRO A 1 264 ? 20.198 -2.715 -25.618 1.00 98.25 264 PRO A O 1
ATOM 2062 N N . THR A 1 265 ? 20.211 -2.079 -23.472 1.00 98.06 265 THR A N 1
ATOM 2063 C CA . THR A 1 265 ? 18.792 -1.694 -23.479 1.00 98.06 265 THR A CA 1
ATOM 2064 C C . THR A 1 265 ? 18.527 -0.525 -24.429 1.00 98.06 265 THR A C 1
ATOM 2066 O O . THR A 1 265 ? 17.512 -0.525 -25.125 1.00 98.06 265 THR A O 1
ATOM 2069 N N . VAL A 1 266 ? 19.431 0.460 -24.492 1.00 97.44 266 VAL A N 1
ATOM 2070 C CA . VAL A 1 266 ? 19.318 1.575 -25.445 1.00 97.44 266 VAL A CA 1
ATOM 2071 C C . VAL A 1 266 ? 19.473 1.074 -26.878 1.00 97.44 266 VAL A C 1
ATOM 2073 O O . VAL A 1 266 ? 18.635 1.401 -27.713 1.00 97.44 266 VAL A O 1
ATOM 2076 N N . ASN A 1 267 ? 20.475 0.238 -27.159 1.00 97.50 267 ASN A N 1
ATOM 2077 C CA . ASN A 1 267 ? 20.673 -0.344 -28.490 1.00 97.50 267 ASN A CA 1
ATOM 2078 C C . ASN A 1 267 ? 19.451 -1.144 -28.955 1.00 97.50 267 ASN A C 1
ATOM 2080 O O . ASN A 1 267 ? 18.967 -0.936 -30.067 1.0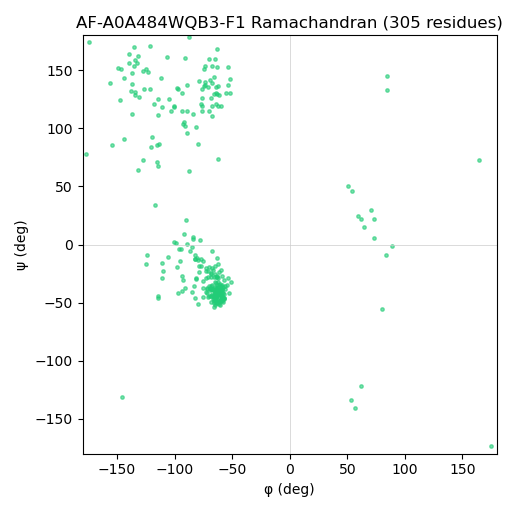0 97.50 267 ASN A O 1
ATOM 2084 N N . LEU A 1 268 ? 18.903 -1.996 -28.083 1.00 97.88 268 LEU A N 1
ATOM 2085 C CA . LEU A 1 268 ? 17.675 -2.738 -28.358 1.00 97.88 268 LEU A CA 1
ATOM 2086 C C . LEU A 1 268 ? 16.502 -1.791 -28.623 1.00 97.88 268 LEU A C 1
ATOM 2088 O O . LEU A 1 268 ? 15.771 -1.963 -29.594 1.00 97.88 268 LEU A O 1
ATOM 2092 N N . GLY A 1 269 ? 16.339 -0.763 -27.788 1.00 96.75 269 GLY A N 1
ATOM 2093 C CA . GLY A 1 269 ? 15.244 0.187 -27.934 1.00 96.75 269 GLY A CA 1
ATOM 2094 C C . GLY A 1 269 ? 15.311 1.004 -29.227 1.00 96.75 269 GLY A C 1
ATOM 2095 O O . GLY A 1 269 ? 14.284 1.238 -29.863 1.00 96.75 269 GLY A O 1
ATOM 2096 N N . MET A 1 270 ? 16.515 1.391 -29.652 1.00 95.75 270 MET A N 1
ATOM 2097 C CA . MET A 1 270 ? 16.732 2.085 -30.922 1.00 95.75 270 MET A CA 1
ATOM 2098 C C . MET A 1 270 ? 16.485 1.169 -32.126 1.00 95.75 270 MET A C 1
ATOM 2100 O O . MET A 1 270 ? 15.902 1.627 -33.104 1.00 95.75 270 MET A O 1
ATOM 2104 N N . ALA A 1 271 ? 16.863 -0.112 -32.043 1.00 96.06 271 ALA A N 1
ATOM 2105 C CA . ALA A 1 271 ? 16.602 -1.098 -33.095 1.00 96.06 271 ALA A CA 1
ATOM 2106 C C . ALA A 1 271 ? 15.101 -1.391 -33.271 1.00 96.06 271 ALA A C 1
ATOM 2108 O O . ALA A 1 271 ? 14.624 -1.501 -34.397 1.00 96.06 271 ALA A O 1
A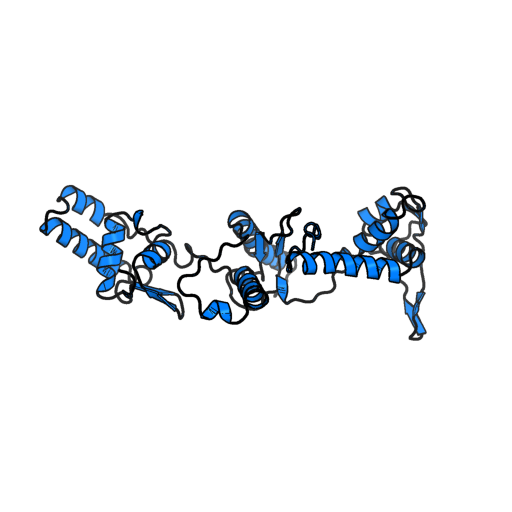TOM 2109 N N . LEU A 1 272 ? 14.346 -1.470 -32.169 1.00 96.25 272 LEU A N 1
ATOM 2110 C CA . LEU A 1 272 ? 12.887 -1.643 -32.192 1.00 96.25 272 LEU A CA 1
ATOM 2111 C C . LEU A 1 272 ? 12.136 -0.381 -32.640 1.00 96.25 272 LEU A C 1
ATOM 2113 O O . LEU A 1 272 ? 11.023 -0.464 -33.160 1.00 96.25 272 LEU A O 1
ATOM 2117 N N . GLY A 1 273 ? 12.723 0.788 -32.384 1.00 95.06 273 GLY A N 1
ATOM 2118 C CA . GLY A 1 273 ? 12.088 2.085 -32.551 1.00 95.06 273 GLY A CA 1
ATOM 2119 C C . GLY A 1 273 ? 11.254 2.504 -31.334 1.00 95.06 273 GLY A C 1
ATOM 2120 O O . GLY A 1 273 ? 10.404 1.771 -30.822 1.00 95.06 273 GLY A O 1
ATOM 2121 N N . LEU A 1 274 ? 11.441 3.757 -30.908 1.00 92.44 274 LEU A N 1
ATOM 2122 C CA . LEU A 1 274 ? 10.738 4.346 -29.760 1.00 92.44 274 LEU A CA 1
ATOM 2123 C C . LEU A 1 274 ? 9.196 4.303 -29.858 1.00 92.44 274 LEU A C 1
ATOM 2125 O O . LEU A 1 274 ? 8.562 4.083 -28.824 1.00 92.44 274 LEU A O 1
ATOM 2129 N N . PRO A 1 275 ? 8.556 4.460 -31.040 1.00 94.56 275 PRO A N 1
ATOM 2130 C CA . PRO A 1 275 ? 7.097 4.385 -31.138 1.00 94.56 275 PRO A CA 1
ATOM 2131 C C . PRO A 1 275 ? 6.507 3.033 -30.717 1.00 94.56 275 PRO A C 1
ATOM 2133 O O . PRO A 1 275 ? 5.424 3.010 -30.133 1.00 94.56 275 PRO A O 1
ATOM 2136 N N . ALA A 1 276 ? 7.203 1.919 -30.978 1.00 92.06 276 ALA A N 1
ATOM 2137 C CA . ALA A 1 276 ? 6.737 0.586 -30.593 1.00 92.06 276 ALA A CA 1
ATOM 2138 C C . ALA A 1 276 ? 6.719 0.428 -29.064 1.00 92.06 276 ALA A C 1
ATOM 2140 O O . ALA A 1 276 ? 5.722 -0.005 -28.489 1.00 92.06 276 ALA A O 1
ATOM 2141 N N . ILE A 1 277 ? 7.785 0.884 -28.404 1.00 92.25 277 ILE A N 1
ATOM 2142 C CA . ILE A 1 277 ? 7.925 0.841 -26.942 1.00 92.25 277 ILE A CA 1
ATOM 2143 C C . ILE A 1 277 ? 6.911 1.777 -26.276 1.00 92.25 277 ILE A C 1
ATOM 2145 O O . ILE A 1 277 ? 6.271 1.411 -25.292 1.00 92.25 277 ILE A O 1
ATOM 2149 N N . HIS A 1 278 ? 6.726 2.981 -26.828 1.00 90.69 278 HIS A N 1
ATOM 2150 C CA . HIS A 1 278 ? 5.743 3.936 -26.319 1.00 90.69 278 HIS A CA 1
ATOM 2151 C C . HIS A 1 278 ? 4.313 3.394 -26.422 1.00 90.69 278 HIS A C 1
ATOM 2153 O O . HIS A 1 278 ? 3.543 3.535 -25.475 1.00 90.69 278 HIS A O 1
ATOM 2159 N N . ARG A 1 279 ? 3.964 2.739 -27.538 1.00 88.25 279 ARG A N 1
ATOM 2160 C CA . ARG A 1 279 ? 2.658 2.089 -27.697 1.00 88.25 279 ARG A CA 1
ATOM 2161 C C . ARG A 1 279 ? 2.447 1.019 -26.631 1.00 88.25 279 ARG A C 1
ATOM 2163 O O . ARG A 1 279 ? 1.415 1.043 -25.973 1.00 88.25 279 ARG A O 1
ATOM 2170 N N . TYR A 1 280 ? 3.442 0.162 -26.410 1.00 84.69 280 TYR A N 1
ATOM 2171 C CA . TYR A 1 280 ? 3.368 -0.877 -25.387 1.00 84.69 280 TYR A CA 1
ATOM 2172 C C . TYR A 1 280 ? 3.152 -0.291 -23.981 1.00 84.69 280 TYR A C 1
ATOM 2174 O O . TYR A 1 280 ? 2.248 -0.707 -23.261 1.00 84.69 280 TYR A O 1
ATOM 2182 N N . LEU A 1 281 ? 3.932 0.727 -23.598 1.00 85.81 281 LEU A N 1
ATOM 2183 C CA . LEU A 1 281 ? 3.766 1.416 -22.311 1.00 85.81 281 LEU A CA 1
ATOM 2184 C C . LEU A 1 281 ? 2.381 2.069 -22.173 1.00 85.81 281 LEU A C 1
ATOM 2186 O O . LEU A 1 281 ? 1.782 2.029 -21.099 1.00 85.81 281 LEU A O 1
ATOM 2190 N N . ALA A 1 282 ? 1.856 2.649 -23.254 1.00 85.56 282 ALA A N 1
ATOM 2191 C CA . ALA A 1 282 ? 0.524 3.243 -23.266 1.00 85.56 282 ALA A CA 1
ATOM 2192 C C . ALA A 1 282 ? -0.590 2.188 -23.150 1.00 85.56 282 ALA A C 1
ATOM 2194 O O . ALA A 1 282 ? -1.585 2.434 -22.473 1.00 85.56 282 ALA A O 1
ATOM 2195 N N . GLU A 1 283 ? -0.439 1.028 -23.788 1.00 83.12 283 GLU A N 1
ATOM 2196 C CA . GLU A 1 283 ? -1.381 -0.095 -23.704 1.00 83.12 283 GLU A CA 1
ATOM 2197 C C . GLU A 1 283 ? -1.378 -0.731 -22.312 1.00 83.12 283 GLU A C 1
ATOM 2199 O O . GLU A 1 283 ? -2.449 -0.912 -21.730 1.00 83.12 283 GLU A O 1
ATOM 2204 N N . ALA A 1 284 ? -0.196 -0.954 -21.729 1.00 75.69 284 ALA A N 1
ATOM 2205 C CA . ALA A 1 284 ? -0.053 -1.424 -20.352 1.00 75.69 284 ALA A CA 1
ATOM 2206 C C . ALA A 1 284 ? -0.757 -0.487 -19.350 1.00 75.69 284 ALA A C 1
ATOM 2208 O O . ALA A 1 284 ? -1.423 -0.958 -18.436 1.00 75.69 284 ALA A O 1
ATOM 2209 N N . GLY A 1 285 ? -0.690 0.834 -19.566 1.00 69.06 285 GLY A N 1
ATOM 2210 C CA . GLY A 1 285 ? -1.420 1.821 -18.758 1.00 69.06 285 GLY A CA 1
ATOM 2211 C C . GLY A 1 285 ? -2.905 2.005 -19.119 1.00 69.06 285 GLY A C 1
ATOM 2212 O O . GLY A 1 285 ? -3.635 2.666 -18.382 1.00 69.06 285 GLY A O 1
ATOM 2213 N N . ARG A 1 286 ? -3.383 1.471 -20.253 1.00 56.66 286 ARG A N 1
ATOM 2214 C CA . ARG A 1 286 ? -4.796 1.545 -20.685 1.00 56.66 286 ARG A CA 1
ATOM 2215 C C . ARG A 1 286 ? -5.620 0.335 -20.264 1.00 56.66 286 ARG A C 1
ATOM 2217 O O . ARG A 1 286 ? -6.825 0.505 -20.079 1.00 56.66 286 ARG A O 1
ATOM 2224 N N . ALA A 1 287 ? -5.009 -0.836 -20.081 1.00 44.97 287 ALA A N 1
ATOM 2225 C CA . ALA A 1 287 ? -5.697 -2.020 -19.559 1.00 44.97 287 ALA A CA 1
ATOM 2226 C C . ALA A 1 287 ? -6.407 -1.738 -18.213 1.00 44.97 287 ALA A C 1
ATOM 2228 O O . ALA A 1 287 ? -7.485 -2.270 -17.965 1.00 44.97 287 ALA A O 1
ATOM 2229 N N . GLU A 1 288 ? -5.891 -0.794 -17.418 1.00 42.66 288 GLU A N 1
ATOM 2230 C CA . GLU A 1 288 ? -6.512 -0.314 -16.173 1.00 42.66 288 GLU A CA 1
ATOM 2231 C C . GLU A 1 288 ? -7.782 0.535 -16.380 1.00 42.66 288 GLU A C 1
ATOM 2233 O O . GLU A 1 288 ? -8.664 0.550 -15.524 1.00 42.66 288 GLU A O 1
ATOM 2238 N N . ARG A 1 289 ? -7.933 1.238 -17.514 1.00 36.75 289 ARG A N 1
ATOM 2239 C CA . ARG A 1 289 ? -9.097 2.118 -17.745 1.00 36.75 289 ARG A CA 1
ATOM 2240 C C . ARG A 1 289 ? -10.341 1.377 -18.226 1.00 36.75 289 ARG A C 1
ATOM 2242 O O . ARG A 1 289 ? -11.436 1.839 -17.931 1.00 36.75 289 ARG A O 1
ATOM 2249 N N . SER A 1 290 ? -10.194 0.254 -18.937 1.00 31.67 290 SER A N 1
ATOM 2250 C CA . SER A 1 290 ? -11.355 -0.508 -19.437 1.00 31.67 290 SER A CA 1
ATOM 2251 C C . SER A 1 290 ? -11.973 -1.420 -18.366 1.00 31.67 290 SER A C 1
ATOM 2253 O O . SER A 1 290 ? -13.187 -1.592 -18.334 1.00 31.67 290 SER A O 1
ATOM 2255 N N . ALA A 1 291 ? -11.169 -1.908 -17.411 1.00 36.97 291 ALA A N 1
ATOM 2256 C CA . ALA A 1 291 ? -11.671 -2.655 -16.253 1.00 36.97 291 ALA A CA 1
ATOM 2257 C C . ALA A 1 291 ? -12.479 -1.769 -15.278 1.00 36.97 291 ALA A C 1
ATOM 2259 O O . ALA A 1 291 ? -13.373 -2.250 -14.585 1.00 36.97 291 ALA A O 1
ATOM 2260 N N . ALA A 1 292 ? -12.222 -0.455 -15.261 1.00 36.84 292 ALA A N 1
ATOM 2261 C CA . ALA A 1 292 ? -12.981 0.510 -14.465 1.00 36.84 292 ALA A CA 1
ATOM 2262 C C . ALA A 1 292 ? -14.332 0.915 -15.094 1.00 36.84 292 ALA A C 1
ATOM 2264 O O . ALA A 1 292 ? -15.165 1.501 -14.400 1.00 36.84 292 ALA A O 1
ATOM 2265 N N . SER A 1 293 ? -14.567 0.600 -16.374 1.00 36.84 293 SER A N 1
ATOM 2266 C CA . SER A 1 293 ? -15.751 1.010 -17.140 1.00 36.84 293 SER A CA 1
ATOM 2267 C C . SER A 1 293 ? -16.609 -0.169 -17.609 1.00 36.84 293 SER A C 1
ATOM 2269 O O . SER A 1 293 ? -17.168 -0.101 -18.697 1.00 36.84 293 SER A O 1
ATOM 2271 N N . GLY A 1 294 ? -16.694 -1.253 -16.830 1.00 34.78 294 GLY A N 1
ATOM 2272 C CA . GLY A 1 294 ? -17.484 -2.445 -17.156 1.00 34.78 294 GLY A CA 1
ATOM 2273 C C . GLY A 1 294 ? -18.992 -2.186 -17.277 1.00 34.78 294 GLY A C 1
ATOM 2274 O O . GLY A 1 294 ? -19.764 -2.590 -16.416 1.00 34.78 294 GLY A O 1
ATOM 2275 N N . THR A 1 295 ? -19.419 -1.540 -18.358 1.00 34.75 295 THR A N 1
ATOM 2276 C CA . THR A 1 295 ? -20.711 -1.766 -18.999 1.00 34.75 295 THR A CA 1
ATOM 2277 C C . THR A 1 295 ? -20.466 -2.833 -20.056 1.00 34.75 295 THR A C 1
ATOM 2279 O O . THR A 1 295 ? -19.855 -2.564 -21.090 1.00 34.75 295 THR A O 1
ATOM 2282 N N . GLY A 1 296 ? -20.853 -4.068 -19.743 1.00 34.34 296 GLY A N 1
ATOM 2283 C CA . GLY A 1 296 ? -20.888 -5.140 -20.725 1.00 34.34 296 GLY A CA 1
ATOM 2284 C C . GLY A 1 296 ? -21.978 -4.843 -21.744 1.00 34.34 296 GLY A C 1
ATOM 2285 O O . GLY A 1 296 ? -23.153 -4.910 -21.402 1.00 34.34 296 GLY A O 1
ATOM 2286 N N . ASP A 1 297 ? -21.581 -4.523 -22.970 1.00 33.44 297 ASP A N 1
ATOM 2287 C CA . ASP A 1 297 ? -22.433 -4.734 -24.136 1.00 33.44 297 ASP A CA 1
ATOM 2288 C C . ASP A 1 297 ? -22.091 -6.122 -24.685 1.00 33.44 297 ASP A C 1
ATOM 2290 O O . ASP A 1 297 ? -21.015 -6.345 -25.245 1.00 33.44 297 ASP A O 1
ATOM 2294 N N . ASP A 1 298 ? -22.993 -7.074 -24.451 1.00 35.50 298 ASP A N 1
ATOM 2295 C CA . ASP A 1 298 ? -23.024 -8.370 -25.126 1.00 35.50 298 ASP A CA 1
ATOM 2296 C C . ASP A 1 298 ? -23.771 -8.191 -26.457 1.00 35.50 298 ASP A C 1
ATOM 2298 O O . ASP A 1 298 ? -24.976 -7.930 -26.445 1.00 35.50 298 ASP A O 1
ATOM 2302 N N . PRO A 1 299 ? -23.118 -8.305 -27.628 1.00 38.22 299 PRO A N 1
ATOM 2303 C CA . PRO A 1 299 ? -23.794 -8.158 -28.904 1.00 38.22 299 PRO A CA 1
ATOM 2304 C C . PRO A 1 299 ? -24.355 -9.517 -29.334 1.00 38.22 299 PRO A C 1
ATOM 2306 O O . PRO A 1 299 ? -23.925 -10.082 -30.339 1.00 38.22 299 PRO A O 1
ATOM 2309 N N . ARG A 1 300 ? -25.292 -10.080 -28.567 1.00 36.97 300 ARG A N 1
ATOM 2310 C CA . ARG A 1 300 ? -26.038 -11.287 -28.953 1.00 36.97 300 ARG A CA 1
ATOM 2311 C C . ARG A 1 300 ? -27.477 -11.215 -28.458 1.00 36.97 300 ARG A C 1
ATOM 2313 O O . ARG A 1 300 ? -27.795 -11.673 -27.369 1.00 36.97 300 ARG A O 1
ATOM 2320 N N . GLY A 1 301 ? -28.358 -10.673 -29.294 1.00 34.22 301 GLY A N 1
ATOM 2321 C CA . GLY A 1 301 ? -29.796 -10.748 -29.050 1.00 34.22 301 GLY A CA 1
ATOM 2322 C C . GLY A 1 301 ? -30.612 -9.772 -29.884 1.00 34.22 301 GLY A C 1
ATOM 2323 O O . GLY A 1 301 ? -31.121 -8.797 -29.350 1.00 34.22 301 GLY A O 1
ATOM 2324 N N . ALA A 1 302 ? -30.742 -10.038 -31.182 1.00 32.53 302 ALA A N 1
ATOM 2325 C CA . ALA A 1 302 ? -31.854 -9.525 -31.979 1.00 32.53 302 ALA A CA 1
ATOM 2326 C C . ALA A 1 302 ? -32.093 -10.471 -33.165 1.00 32.53 302 ALA A C 1
ATOM 2328 O O . ALA A 1 302 ? -31.544 -10.285 -34.250 1.00 32.53 302 ALA A O 1
ATOM 2329 N N . GLU A 1 303 ? -32.877 -11.524 -32.928 1.00 33.53 303 GLU A N 1
ATOM 2330 C CA . GLU A 1 303 ? -33.660 -12.151 -33.996 1.00 33.53 303 GLU A CA 1
ATOM 2331 C C . GLU A 1 303 ? -34.776 -11.177 -34.419 1.00 33.53 303 GLU A C 1
ATOM 2333 O O . GLU A 1 303 ? -35.338 -10.496 -33.556 1.00 33.53 303 GLU A O 1
ATOM 2338 N N . PRO A 1 304 ? -35.100 -11.072 -35.718 1.00 42.94 304 PRO A N 1
ATOM 2339 C CA . PRO A 1 304 ? -36.224 -10.277 -36.178 1.00 42.94 304 PRO A CA 1
ATOM 2340 C C . PRO A 1 304 ? -37.492 -11.137 -36.205 1.00 42.94 304 PRO A C 1
ATOM 2342 O O . PRO A 1 304 ? -37.595 -12.069 -37.003 1.00 42.94 304 PRO A O 1
ATOM 2345 N N . ASP A 1 305 ? -38.469 -10.791 -35.368 1.00 38.41 305 ASP A N 1
ATOM 2346 C CA . ASP A 1 305 ? -39.838 -11.273 -35.532 1.00 38.41 305 ASP A CA 1
ATOM 2347 C C . ASP A 1 305 ? -40.566 -10.490 -36.631 1.00 38.41 305 ASP A C 1
ATOM 2349 O O . ASP A 1 305 ? -40.418 -9.276 -36.797 1.00 38.41 305 ASP A O 1
ATOM 2353 N N . ALA A 1 306 ? -41.346 -11.252 -37.388 1.00 38.47 306 ALA A N 1
ATOM 2354 C CA . ALA A 1 306 ? -42.106 -10.868 -38.560 1.00 38.47 306 ALA A CA 1
ATOM 2355 C C . ALA A 1 306 ? -43.273 -9.908 -38.266 1.00 38.47 306 ALA A C 1
ATOM 2357 O O . ALA A 1 306 ? -44.051 -10.122 -37.334 1.00 38.47 306 ALA A O 1
ATOM 2358 N N . ASN A 1 307 ? -43.443 -8.920 -39.149 1.00 41.31 307 ASN A N 1
ATOM 2359 C CA . ASN A 1 307 ? -44.695 -8.633 -39.866 1.00 41.31 307 ASN A CA 1
ATOM 2360 C C . ASN A 1 307 ? -44.445 -7.642 -41.007 1.00 41.31 307 ASN A C 1
ATOM 2362 O O . ASN A 1 307 ? -43.817 -6.592 -40.748 1.00 41.31 307 ASN A O 1
#

Nearest PDB structures (foldseek):
  5hlb-assembly1_A  TM=9.752E-01  e=2.741E-35  Escherichia coli K-12
  5hl9-assembly1_A  TM=9.684E-01  e=3.174E-34  Escherichia coli K-12
  3vma-assembly1_A  TM=9.643E-01  e=2.046E-33  Escherichia coli K-12
  5fgz-assembly1_A  TM=9.667E-01  e=1.940E-33  Escherichia coli K-12
  7lq6-assembly1_A  TM=8.409E-01  e=2.130E-32  Escherichia coli K-12

Mean predicted aligned error: 9.67 Å

InterPro domains:
  IPR001264 Glycosyl transferase, family 51 [PF00912] (1-69)
  IPR001460 Penicillin-binding protein, transpeptidase [PF00905] (163-285)
  IPR012338 Beta-lactamase/transpeptidase-like [G3DSA:3.40.710.10] (95-288)
  IPR012338 Beta-lactamase/transpeptidase-like [SSF56601] (52-286)
  IPR023346 Lysozyme-like domain superfamily [SSF53955] (2-93)
  IPR036950 Transglycosylase domain [G3DSA:1.10.3810.10] (1-94)
  IPR050396 Glycosyltransferase 51/Transpeptidase [PTHR32282] (1-288)

Sequence (307 aa):
MNEVYLGQSGDNEIRGFPLASLYYFGRPVEELSLDQQALLVGMVKGASIYNPWRNPKLALERRNLVLRLLQQQQVIDQELYDMLSARPLGVQPRGGVISPQPAFMQMVRQELQSKLGDKVKDLSGVKIFTTFDSVAQDAAEKAAVEGIPVLKKQRKLSDLETAMVVVDRNTGEVRAMVGGAEPQFAGYNRAMQARRSIGSLAKPATYLTALSQPNQYRLNTWIADAPISLRQPNGQVWSPQNDDRQFSGQVMLVDALTRSMNVPTVNLGMALGLPAIHRYLAEAGRAERSAASGTGDDPRGAEPDAN